Protein 6CKO (pdb70)

Radius of gyration: 31.11 Å; Cα contacts (8 Å, |Δi|>4): 116; chains: 4; bounding box: 90×61×47 Å

B-factor: mean 46.98, std 13.22, range [15.44, 98.83]

Structure (mmCIF, N/CA/C/O backbone):
data_6CKO
#
_entry.id   6CKO
#
_cell.length_a   101.701
_cell.length_b   122.558
_cell.length_c   65.404
_cell.angle_alpha   90.000
_cell.angle_beta   90.000
_cell.angle_gamma   90.000
#
_symmetry.space_group_name_H-M   'C 2 2 21'
#
loop_
_entity.id
_entity.type
_entity.pdbx_description
1 polymer 'Protein AF-10'
2 polymer 'Histone-lysine N-methyltransferase, H3 lysine-79 specific'
3 non-polymer 'ZINC ION'
4 non-polymer 'UNKNOWN ATOM OR ION'
5 water water
#
loop_
_atom_site.group_PDB
_atom_site.id
_atom_site.type_symbol
_atom_site.label_atom_id
_atom_site.label_alt_id
_atom_site.label_comp_id
_atom_site.label_asym_id
_atom_site.label_entity_id
_atom_site.label_seq_id
_atom_site.pdbx_PDB_ins_code
_atom_site.Cartn_x
_atom_site.Cartn_y
_atom_site.Cartn_z
_atom_site.occupancy
_atom_site.B_iso_or_equiv
_atom_site.auth_seq_id
_atom_site.auth_comp_id
_atom_site.auth_asym_id
_atom_site.auth_atom_id
_atom_site.pdbx_PDB_model_num
ATOM 1 C CA . ALA A 1 12 ? 37.954 35.958 39.556 1.00 79.26 730 ALA A CA 1
ATOM 2 C C . ALA A 1 12 ? 38.607 36.780 40.665 1.00 77.73 730 ALA A C 1
ATOM 3 O O . ALA A 1 12 ? 39.770 37.139 40.562 1.00 80.24 730 ALA A O 1
ATOM 4 N N . SER A 1 13 ? 37.832 37.104 41.702 1.00 74.59 731 SER A N 1
ATOM 5 C CA . SER A 1 13 ? 38.359 37.711 42.955 1.00 73.10 731 SER A CA 1
ATOM 6 C C . SER A 1 13 ? 37.674 37.030 44.140 1.00 68.02 731 SER A C 1
ATOM 7 O O . SER A 1 13 ? 36.848 36.143 43.926 1.00 66.34 731 SER A O 1
ATOM 10 N N . ILE A 1 14 ? 38.027 37.439 45.365 1.00 66.60 732 ILE A N 1
ATOM 11 C CA . ILE A 1 14 ? 37.391 36.919 46.597 1.00 65.03 732 ILE A CA 1
ATOM 12 C C . ILE A 1 14 ? 35.884 37.143 46.597 1.00 62.29 732 ILE A C 1
ATOM 13 O O . ILE A 1 14 ? 35.109 36.234 46.953 1.00 61.73 732 ILE A O 1
ATOM 15 N N . GLU A 1 15 ? 35.472 38.342 46.168 1.00 60.73 733 GLU A N 1
ATOM 16 C CA . GLU A 1 15 ? 34.069 38.771 46.246 1.00 58.29 733 GLU A CA 1
ATOM 17 C C . GLU A 1 15 ? 33.192 37.968 45.292 1.00 56.17 733 GLU A C 1
ATOM 18 O O . GLU A 1 15 ? 32.067 37.626 45.657 1.00 53.42 733 GLU A O 1
ATOM 20 N N . GLN A 1 16 ? 33.711 37.672 44.084 1.00 55.97 734 GLN A N 1
ATOM 21 C CA . GLN A 1 16 ? 32.964 36.936 43.057 1.00 54.86 734 GLN A CA 1
ATOM 22 C C . GLN A 1 16 ? 32.786 35.472 43.444 1.00 53.67 734 GLN A C 1
ATOM 23 O O . GLN A 1 16 ? 31.751 34.874 43.141 1.00 51.25 734 GLN A O 1
ATOM 25 N N . LEU A 1 17 ? 33.809 34.904 44.078 1.00 53.86 735 LEU A N 1
ATOM 26 C CA . LEU A 1 17 ? 33.767 33.505 44.524 1.00 55.19 735 LEU A CA 1
ATOM 27 C C . LEU A 1 17 ? 32.723 33.350 45.650 1.00 52.76 735 LEU A C 1
ATOM 28 O O . LEU A 1 17 ? 31.850 32.474 45.593 1.00 52.72 735 LEU A O 1
ATOM 33 N N . LEU A 1 18 ? 32.785 34.251 46.624 1.00 52.43 736 LEU A N 1
ATOM 34 C CA . LEU A 1 18 ? 31.792 34.287 47.704 1.00 51.43 736 LEU A CA 1
ATOM 35 C C . LEU A 1 18 ? 30.356 34.548 47.186 1.00 50.58 736 LEU A C 1
ATOM 36 O O . LEU A 1 18 ? 29.429 33.914 47.673 1.00 48.80 736 LEU A O 1
ATOM 41 N N . GLU A 1 19 ? 30.150 35.410 46.180 1.00 50.15 737 GLU A N 1
ATOM 42 C CA . GLU A 1 19 ? 28.801 35.508 45.586 1.00 50.92 737 GLU A CA 1
ATOM 43 C C . GLU A 1 19 ? 28.373 34.194 44.920 1.00 50.00 737 GLU A C 1
ATOM 44 O O . GLU A 1 19 ? 27.208 33.793 45.020 1.00 50.37 737 GLU A O 1
ATOM 50 N N . ARG A 1 20 ? 29.291 33.532 44.222 1.00 50.15 738 ARG A N 1
ATOM 51 C CA . ARG A 1 20 ? 28.933 32.296 43.517 1.00 50.78 738 ARG A CA 1
ATOM 52 C C . ARG A 1 20 ? 28.552 31.187 44.528 1.00 49.80 738 ARG A C 1
ATOM 53 O O . ARG A 1 20 ? 27.544 30.493 44.348 1.00 50.26 738 ARG A O 1
ATOM 55 N N . GLN A 1 21 ? 29.344 31.069 45.597 1.00 48.63 739 GLN A N 1
ATOM 56 C CA . GLN A 1 21 ? 29.080 30.123 46.701 1.00 48.88 739 GLN A CA 1
ATOM 57 C C . GLN A 1 21 ? 27.794 30.388 47.435 1.00 48.00 739 GLN A C 1
ATOM 58 O O . GLN A 1 21 ? 27.042 29.454 47.725 1.00 48.18 739 GLN A O 1
ATOM 64 N N . TRP A 1 22 ? 27.516 31.657 47.709 1.00 48.61 740 TRP A N 1
ATOM 65 C CA . TRP A 1 22 ? 26.202 32.046 48.226 1.00 48.94 740 TRP A CA 1
ATOM 66 C C . TRP A 1 22 ? 25.087 31.602 47.264 1.00 51.30 740 TRP A C 1
ATOM 67 O O . TRP A 1 22 ? 24.129 30.981 47.699 1.00 51.35 740 TRP A O 1
ATOM 78 N N . SER A 1 23 ? 25.223 31.915 45.970 1.00 53.39 741 SER A N 1
ATOM 79 C CA . SER A 1 23 ? 24.252 31.472 44.943 1.00 56.28 741 SER A CA 1
ATOM 80 C C . SER A 1 23 ? 24.039 29.935 44.932 1.00 57.99 741 SER A C 1
ATOM 81 O O . SER A 1 23 ? 22.890 29.491 44.854 1.00 59.75 741 SER A O 1
ATOM 83 N N . GLU A 1 24 ? 25.127 29.155 45.049 1.00 57.89 742 GLU A N 1
ATOM 84 C CA . GLU A 1 24 ? 25.070 27.688 45.145 1.00 58.54 742 GLU A CA 1
ATOM 85 C C . GLU A 1 24 ? 24.288 27.238 46.384 1.00 57.17 742 GLU A C 1
ATOM 86 O O . GLU A 1 24 ? 23.336 26.425 46.284 1.00 56.17 742 GLU A O 1
ATOM 92 N N . GLY A 1 25 ? 24.723 27.737 47.546 1.00 54.14 743 GLY A N 1
ATOM 93 C CA . GLY A 1 25 ? 24.171 27.319 48.817 1.00 54.42 743 GLY A CA 1
ATOM 94 C C . GLY A 1 25 ? 22.690 27.590 48.918 1.00 56.40 743 GLY A C 1
ATOM 95 O O . GLY A 1 25 ? 21.915 26.756 49.385 1.00 56.89 743 GLY A O 1
ATOM 96 N N . GLN A 1 26 ? 22.311 28.780 48.476 1.00 57.40 744 GLN A N 1
ATOM 97 C CA . GLN A 1 26 ? 20.927 29.252 48.477 1.00 60.74 744 GLN A CA 1
ATOM 98 C C . GLN A 1 26 ? 20.040 28.342 47.605 1.00 62.09 744 GLN A C 1
ATOM 99 O O . GLN A 1 26 ? 18.936 27.972 48.009 1.00 63.12 744 GLN A O 1
ATOM 105 N N . GLN A 1 27 ? 20.535 27.961 46.428 1.00 62.11 745 GLN A N 1
ATOM 106 C CA . GLN A 1 27 ? 19.813 27.024 45.549 1.00 63.79 745 GLN A CA 1
ATOM 107 C C . GLN A 1 27 ? 19.660 25.661 46.222 1.00 63.63 745 GLN A C 1
ATOM 108 O O . GLN A 1 27 ? 18.553 25.100 46.284 1.00 65.35 745 GLN A O 1
ATOM 110 N N . PHE A 1 28 ? 20.770 25.135 46.731 1.00 61.18 746 PHE A N 1
ATOM 111 C CA . PHE A 1 28 ? 20.774 23.825 47.403 1.00 61.47 746 PHE A CA 1
ATOM 112 C C . PHE A 1 28 ? 19.735 23.762 48.537 1.00 61.99 746 PHE A C 1
ATOM 113 O O . PHE A 1 28 ? 18.919 22.830 48.619 1.00 63.06 746 PHE A O 1
ATOM 121 N N . LEU A 1 29 ? 19.761 24.772 49.406 1.00 60.18 747 LEU A N 1
ATOM 122 C CA . LEU A 1 29 ? 18.829 24.820 50.530 1.00 61.31 747 LEU A CA 1
ATOM 123 C C . LEU A 1 29 ? 17.356 24.936 50.083 1.00 63.22 747 LEU A C 1
ATOM 124 O O . LEU A 1 29 ? 16.470 24.337 50.717 1.00 65.59 747 LEU A O 1
ATOM 129 N N . LEU A 1 30 ? 17.104 25.656 48.988 1.00 62.93 748 LEU A N 1
ATOM 130 C CA . LEU A 1 30 ? 15.746 25.757 48.406 1.00 66.27 748 LEU A CA 1
ATOM 131 C C . LEU A 1 30 ? 15.234 24.364 47.908 1.00 68.78 748 LEU A C 1
ATOM 132 O O . LEU A 1 30 ? 14.116 23.956 48.252 1.00 72.35 748 LEU A O 1
ATOM 135 N N . GLU A 1 31 ? 16.067 23.632 47.162 1.00 67.82 749 GLU A N 1
ATOM 136 C CA . GLU A 1 31 ? 15.823 22.226 46.810 1.00 70.90 749 GLU A CA 1
ATOM 137 C C . GLU A 1 31 ? 15.586 21.326 48.028 1.00 73.32 749 GLU A C 1
ATOM 138 O O . GLU A 1 31 ? 14.803 20.366 47.953 1.00 75.68 749 GLU A O 1
ATOM 140 N N . GLN A 1 32 ? 16.280 21.625 49.129 1.00 72.24 750 GLN A N 1
ATOM 141 C CA . GLN A 1 32 ? 16.128 20.895 50.397 1.00 74.92 750 GLN A CA 1
ATOM 142 C C . GLN A 1 32 ? 14.847 21.164 51.203 1.00 78.05 750 GLN A C 1
ATOM 143 O O . GLN A 1 32 ? 14.571 20.444 52.168 1.00 80.36 750 GLN A O 1
ATOM 149 N N . GLY A 1 33 ? 14.096 22.203 50.846 1.00 74.89 751 GLY A N 1
ATOM 150 C CA . GLY A 1 33 ? 12.874 22.582 51.569 1.00 74.08 751 GLY A CA 1
ATOM 151 C C . GLY A 1 33 ? 13.100 23.419 52.821 1.00 72.48 751 GLY A C 1
ATOM 152 O O . GLY A 1 33 ? 12.208 23.566 53.653 1.00 74.92 751 GLY A O 1
ATOM 153 N N . THR A 1 34 ? 14.285 23.988 52.946 1.00 71.64 752 THR A N 1
ATOM 154 C CA . THR A 1 34 ? 14.688 24.746 54.127 1.00 69.69 752 THR A CA 1
ATOM 155 C C . THR A 1 34 ? 13.631 25.799 54.514 1.00 68.00 752 THR A C 1
ATOM 156 O O . THR A 1 3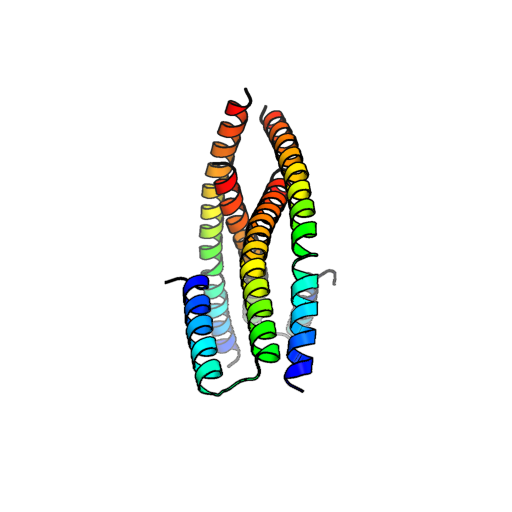4 ? 13.135 26.511 53.638 1.00 66.46 752 THR A O 1
ATOM 160 N N . PRO A 1 35 ? 13.263 25.881 55.818 1.00 68.95 753 PRO A N 1
ATOM 161 C CA . PRO A 1 35 ? 12.260 26.875 56.225 1.00 68.11 753 PRO A CA 1
ATOM 162 C C . PRO A 1 35 ? 12.673 28.303 55.875 1.00 66.30 753 PRO A C 1
ATOM 163 O O . PRO A 1 35 ? 13.865 28.643 55.977 1.00 66.17 753 PRO A O 1
ATOM 167 N N . SER A 1 36 ? 11.712 29.122 55.456 1.00 65.31 754 SER A N 1
ATOM 168 C CA . SER A 1 36 ? 12.025 30.428 54.878 1.00 66.36 754 SER A CA 1
ATOM 169 C C . SER A 1 36 ? 12.594 31.445 55.879 1.00 65.93 754 SER A C 1
ATOM 170 O O . SER A 1 36 ? 13.299 32.362 55.479 1.00 63.98 754 SER A O 1
ATOM 173 N N . ASP A 1 37 ? 12.286 31.282 57.160 1.00 67.48 755 ASP A N 1
ATOM 174 C CA . ASP A 1 37 ? 12.853 32.134 58.194 1.00 67.63 755 ASP A CA 1
ATOM 175 C C . ASP A 1 37 ? 14.381 31.932 58.295 1.00 66.12 755 ASP A C 1
ATOM 176 O O . ASP A 1 37 ? 15.116 32.904 58.462 1.00 63.18 755 ASP A O 1
ATOM 179 N N . ILE A 1 38 ? 14.838 30.676 58.190 1.00 65.73 756 ILE A N 1
ATOM 180 C CA . ILE A 1 38 ? 16.271 30.365 58.166 1.00 63.26 756 ILE A CA 1
ATOM 181 C C . ILE A 1 38 ? 16.908 30.963 56.893 1.00 59.40 756 ILE A C 1
ATOM 182 O O . ILE A 1 38 ? 17.919 31.637 56.989 1.00 55.40 756 ILE A O 1
ATOM 186 N N . LEU A 1 39 ? 16.294 30.731 55.730 1.00 57.46 757 LEU A N 1
ATOM 187 C CA . LEU A 1 39 ? 16.758 31.312 54.470 1.00 55.88 757 LEU A CA 1
ATOM 188 C C . LEU A 1 39 ? 16.773 32.853 54.481 1.00 52.55 757 LEU A C 1
ATOM 189 O O . LEU A 1 39 ? 17.714 33.450 53.972 1.00 49.46 757 LEU A O 1
ATOM 192 N N . GLY A 1 40 ? 15.763 33.483 55.081 1.00 52.17 758 GLY A N 1
ATOM 193 C CA . GLY A 1 40 ? 15.721 34.950 55.198 1.00 50.54 758 GLY A CA 1
ATOM 194 C C . GLY A 1 40 ? 16.858 35.456 56.090 1.00 50.02 758 GLY A C 1
ATOM 195 O O . GLY A 1 40 ? 17.507 36.452 55.799 1.00 46.94 758 GLY A O 1
ATOM 196 N N . MET A 1 41 ? 17.125 34.726 57.159 1.00 51.58 759 MET A N 1
ATOM 197 C CA . MET A 1 41 ? 18.266 35.025 58.008 1.00 51.86 759 MET A CA 1
ATOM 198 C C . MET A 1 41 ? 19.605 34.881 57.268 1.00 48.27 759 MET A C 1
ATOM 199 O O . MET A 1 41 ? 20.521 35.698 57.466 1.00 44.60 759 MET A O 1
ATOM 204 N N . LEU A 1 42 ? 19.745 33.813 56.478 1.00 47.10 760 LEU A N 1
ATOM 205 C CA . LEU A 1 42 ? 20.989 33.615 55.712 1.00 45.99 760 LEU A CA 1
ATOM 206 C C . LEU A 1 42 ? 21.161 34.748 54.703 1.00 43.63 760 LEU A C 1
ATOM 207 O O . LEU A 1 42 ? 22.260 35.288 54.546 1.00 42.21 760 LEU A O 1
ATOM 212 N N . LYS A 1 43 ? 20.062 35.159 54.070 1.00 43.80 761 LYS A N 1
ATOM 213 C CA . LYS A 1 43 ? 20.105 36.272 53.142 1.00 43.51 761 LYS A CA 1
ATOM 214 C C . LYS A 1 43 ? 20.569 37.565 53.859 1.00 41.48 761 LYS A C 1
ATOM 215 O O . LYS A 1 43 ? 21.339 38.337 53.292 1.00 38.41 761 LYS A O 1
ATOM 219 N N . SER A 1 44 ? 20.094 37.787 55.085 1.00 41.17 762 SER A N 1
ATOM 220 C CA . SER A 1 44 ? 20.471 38.966 55.866 1.00 41.85 762 SER A CA 1
ATOM 221 C C . SER A 1 44 ? 21.974 38.931 56.224 1.00 40.24 762 SER A C 1
ATOM 222 O O . SER A 1 44 ? 22.683 39.932 56.149 1.00 39.04 762 SER A O 1
ATOM 224 N N . LEU A 1 45 ? 22.439 37.758 56.619 1.00 41.27 763 LEU A N 1
ATOM 225 C CA . LEU A 1 45 ? 23.842 37.541 56.898 1.00 41.24 763 LEU A CA 1
ATOM 226 C C . LEU A 1 45 ? 24.768 37.773 55.678 1.00 39.23 763 LEU A C 1
ATOM 227 O O . LEU A 1 45 ? 25.877 38.361 55.812 1.00 35.65 763 LEU A O 1
ATOM 232 N N . HIS A 1 46 ? 24.358 37.238 54.517 1.00 37.50 764 HIS A N 1
ATOM 233 C CA . HIS A 1 46 ? 25.073 37.461 53.270 1.00 36.86 764 HIS A CA 1
ATOM 234 C C . HIS A 1 46 ? 25.235 38.953 53.018 1.00 35.70 764 HIS A C 1
ATOM 235 O O . HIS A 1 46 ? 26.335 39.391 52.711 1.00 35.42 764 HIS A O 1
ATOM 242 N N . GLN A 1 47 ? 24.164 39.731 53.165 1.00 35.68 765 GLN A N 1
ATOM 243 C CA . GLN A 1 47 ? 24.216 41.191 52.931 1.00 35.59 765 GLN A CA 1
ATOM 244 C C . GLN A 1 47 ? 25.222 41.852 53.922 1.00 34.39 765 GLN A C 1
ATOM 245 O O . GLN A 1 47 ? 26.098 42.639 53.522 1.00 33.14 765 GLN A O 1
ATOM 251 N N . LEU A 1 48 ? 25.114 41.477 55.183 1.00 33.26 766 LEU A N 1
ATOM 252 C CA . LEU A 1 48 ? 26.029 41.939 56.201 1.00 33.95 766 LEU A CA 1
ATOM 253 C C . LEU A 1 48 ? 27.483 41.639 55.870 1.00 33.45 766 LEU A C 1
ATOM 254 O O . LEU A 1 48 ? 28.321 42.512 56.065 1.00 33.80 766 LEU A O 1
ATOM 259 N N . GLN A 1 49 ? 27.768 40.439 55.356 1.00 34.20 767 GLN A N 1
ATOM 260 C CA . GLN A 1 49 ? 29.119 40.032 55.021 1.00 35.14 767 GLN A CA 1
ATOM 261 C C . GLN A 1 49 ? 29.638 40.834 53.792 1.00 34.59 767 GLN A C 1
ATOM 262 O O . GLN A 1 49 ? 30.776 41.266 53.800 1.00 33.15 767 GLN A O 1
ATOM 268 N N . VAL A 1 50 ? 28.790 41.077 52.796 1.00 33.06 768 VAL A N 1
ATOM 269 C CA . VAL A 1 50 ? 29.196 41.875 51.639 1.00 33.76 768 VAL A CA 1
ATOM 270 C C . VAL A 1 50 ? 29.487 43.326 52.069 1.00 32.94 768 VAL A C 1
ATOM 271 O O . VAL A 1 50 ? 30.508 43.930 51.682 1.00 31.01 768 VAL A O 1
ATOM 275 N N . GLU A 1 51 ? 28.609 43.866 52.903 1.00 32.64 769 GLU A N 1
ATOM 276 C CA . GLU A 1 51 ? 28.787 45.196 53.451 1.00 32.66 769 GLU A CA 1
ATOM 277 C C . GLU A 1 51 ? 30.078 45.264 54.244 1.00 31.75 769 GLU A C 1
ATOM 278 O O . GLU A 1 51 ? 30.862 46.238 54.106 1.00 31.01 769 GLU A O 1
ATOM 284 N N . ASN A 1 52 ? 30.296 44.237 55.082 1.00 31.18 770 ASN A N 1
ATOM 285 C CA . ASN A 1 52 ? 31.523 44.148 55.856 1.00 31.48 770 ASN A CA 1
ATOM 286 C C . ASN A 1 52 ? 32.775 44.176 54.983 1.00 31.57 770 ASN A C 1
ATOM 287 O O . ASN A 1 52 ? 33.769 44.821 55.336 1.00 30.31 770 ASN A O 1
ATOM 292 N N . ARG A 1 53 ? 32.765 43.444 53.893 1.00 31.66 771 ARG A N 1
ATOM 293 C CA . ARG A 1 53 ? 33.953 43.458 53.037 1.00 34.94 771 ARG A CA 1
ATOM 294 C C . ARG A 1 53 ? 34.301 44.841 52.530 1.00 33.02 771 ARG A C 1
ATOM 295 O O . ARG A 1 53 ? 35.465 45.165 52.475 1.00 32.83 771 ARG A O 1
ATOM 303 N N . ARG A 1 54 ? 33.306 45.619 52.108 1.00 32.39 772 ARG A N 1
ATOM 304 C CA . ARG A 1 54 ? 33.572 46.960 51.644 1.00 33.66 772 ARG A CA 1
ATOM 305 C C . ARG A 1 54 ? 34.181 47.806 52.815 1.00 32.04 772 ARG A C 1
ATOM 306 O O . ARG A 1 54 ? 35.120 48.558 52.597 1.00 30.38 772 ARG A O 1
ATOM 314 N N . LEU A 1 55 ? 33.640 47.669 54.009 1.00 30.49 773 LEU A N 1
ATOM 315 C CA . LEU A 1 55 ? 34.093 48.459 55.126 1.00 31.15 773 LEU A CA 1
ATOM 316 C C . LEU A 1 55 ? 35.500 48.013 55.537 1.00 30.39 773 LEU A C 1
ATOM 317 O O . LEU A 1 55 ? 36.346 48.844 55.839 1.00 31.22 773 LEU A O 1
ATOM 322 N N . GLU A 1 56 ? 35.763 46.713 55.484 1.00 31.08 774 GLU A N 1
ATOM 323 C CA . GLU A 1 56 ? 37.086 46.149 55.857 1.00 31.04 774 GLU A CA 1
ATOM 324 C C . GLU A 1 56 ? 38.173 46.652 54.912 1.00 31.33 774 GLU A C 1
ATOM 325 O O . GLU A 1 56 ? 39.287 46.995 55.348 1.00 29.0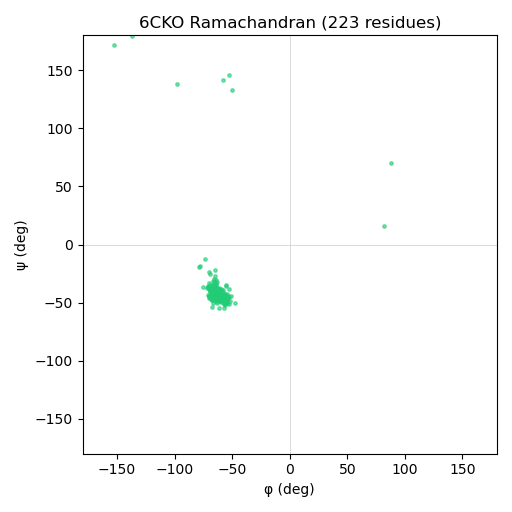1 774 GLU A O 1
ATOM 331 N N . GLU A 1 57 ? 37.838 46.711 53.632 1.00 32.28 775 GLU A N 1
ATOM 332 C CA . GLU A 1 57 ? 38.795 47.240 52.659 1.00 34.47 775 GLU A CA 1
ATOM 333 C C . GLU A 1 57 ? 39.082 48.744 52.885 1.00 31.77 775 GLU A C 1
ATOM 334 O O . GLU A 1 57 ? 40.225 49.145 52.748 1.00 30.84 775 GLU A O 1
ATOM 340 N N . GLN A 1 58 ? 38.064 49.560 53.205 1.00 32.10 776 GLN A N 1
ATOM 341 C CA . GLN A 1 58 ? 38.276 50.980 53.522 1.00 34.07 776 GLN A CA 1
ATOM 342 C C . GLN A 1 58 ? 39.256 51.090 54.677 1.00 32.08 776 GLN A C 1
ATOM 343 O O . GLN A 1 58 ? 40.169 51.911 54.667 1.00 31.87 776 GLN A O 1
ATOM 349 N N . ILE A 1 59 ? 38.968 50.332 55.720 1.00 30.77 777 ILE A N 1
ATOM 350 C CA . ILE A 1 59 ? 39.758 50.335 56.923 1.00 31.15 777 ILE A CA 1
ATOM 351 C C . ILE A 1 59 ? 41.188 49.883 56.672 1.00 30.71 777 ILE A C 1
ATOM 352 O O . ILE A 1 59 ? 42.129 50.509 57.224 1.00 30.65 777 ILE A O 1
ATOM 357 N N . LYS A 1 60 ? 41.356 48.805 55.909 1.00 28.93 778 LYS A N 1
ATOM 358 C CA . LYS A 1 60 ? 42.667 48.302 55.554 1.00 30.00 778 LYS A CA 1
ATOM 359 C C . LYS A 1 60 ? 43.528 49.380 54.813 1.00 30.11 778 LYS A C 1
ATOM 360 O O . LYS A 1 60 ? 44.676 49.627 55.189 1.00 29.90 778 LYS A O 1
ATOM 365 N N . ASN A 1 61 ? 42.943 50.047 53.825 1.00 29.08 779 ASN A N 1
ATOM 366 C CA . ASN A 1 61 ? 43.644 51.044 53.053 1.00 29.90 779 ASN A CA 1
ATOM 367 C C . ASN A 1 61 ? 44.036 52.276 53.894 1.00 29.00 779 ASN A C 1
ATOM 368 O O . ASN A 1 61 ? 45.150 52.779 53.759 1.00 28.59 779 ASN A O 1
ATOM 373 N N . LEU A 1 62 ? 43.115 52.743 54.745 1.00 28.45 780 LEU A N 1
ATOM 374 C CA . LEU A 1 62 ? 43.353 53.890 55.607 1.00 27.78 780 LEU A CA 1
ATOM 375 C C . LEU A 1 62 ? 44.384 53.539 56.656 1.00 29.03 780 LEU A C 1
ATOM 376 O O . LEU A 1 62 ? 45.272 54.342 56.945 1.00 31.74 780 LEU A O 1
ATOM 381 N N . THR A 1 63 ? 44.264 52.359 57.236 1.00 28.61 781 THR A N 1
ATOM 382 C CA . THR A 1 63 ? 45.239 51.870 58.219 1.00 30.39 781 THR A CA 1
ATOM 383 C C . THR A 1 63 ? 46.633 51.840 57.656 1.00 30.83 781 THR A C 1
ATOM 384 O O . THR A 1 63 ? 47.552 52.374 58.314 1.00 30.89 781 THR A O 1
ATOM 388 N N . ALA A 1 64 ? 46.787 51.274 56.459 1.00 30.52 782 ALA A N 1
ATOM 389 C CA . ALA A 1 64 ? 48.083 51.199 55.804 1.00 31.33 782 ALA A CA 1
ATOM 390 C C . ALA A 1 64 ? 48.656 52.592 55.531 1.00 31.18 782 ALA A C 1
ATOM 391 O O . ALA A 1 64 ? 49.830 52.799 55.720 1.00 32.48 782 ALA A O 1
ATOM 393 N N . LYS A 1 65 ? 47.829 53.558 55.132 1.00 29.83 783 LYS A N 1
ATOM 394 C CA . LYS A 1 65 ? 48.333 54.892 54.856 1.00 29.44 783 LYS A CA 1
ATOM 395 C C . LYS A 1 65 ? 48.739 55.605 56.155 1.00 27.96 783 LYS A C 1
ATOM 396 O O . LYS A 1 65 ? 49.729 56.339 56.152 1.00 27.65 783 LYS A O 1
ATOM 402 N N . LYS A 1 66 ? 47.918 55.489 57.187 1.00 27.49 784 LYS A N 1
ATOM 403 C CA . LYS A 1 66 ? 48.213 56.001 58.522 1.00 29.86 784 LYS A CA 1
ATOM 404 C C . LYS A 1 66 ? 49.566 55.514 59.021 1.00 31.52 784 LYS A C 1
ATOM 405 O O . LYS A 1 66 ? 50.383 56.315 59.449 1.00 31.28 784 LYS A O 1
ATOM 411 N N . GLU A 1 67 ? 49.839 54.205 58.910 1.00 32.23 785 GLU A N 1
ATOM 412 C CA . GLU A 1 67 ? 51.110 53.654 59.383 1.00 34.24 785 GLU A CA 1
ATOM 413 C C . GLU A 1 67 ? 52.302 54.184 58.552 1.00 35.04 785 GLU A C 1
ATOM 414 O O . GLU A 1 67 ? 53.361 54.513 59.118 1.00 32.00 785 GLU A O 1
ATOM 420 N N . ARG A 1 68 ? 52.111 54.335 57.234 1.00 34.26 786 ARG A N 1
ATOM 421 C CA . ARG A 1 68 ? 53.166 54.910 56.379 1.00 34.04 786 ARG A CA 1
ATOM 422 C C . ARG A 1 68 ? 53.440 56.367 56.756 1.00 31.38 786 ARG A C 1
ATOM 423 O O . ARG A 1 68 ? 54.578 56.769 56.806 1.00 30.97 786 ARG A O 1
ATOM 431 N N . LEU A 1 69 ? 52.388 57.146 57.032 1.00 30.19 787 LEU A N 1
ATOM 432 C CA . LEU A 1 69 ? 52.561 58.511 57.452 1.00 30.02 787 LEU A CA 1
ATOM 433 C C . LEU A 1 69 ? 53.235 58.636 58.808 1.00 29.87 787 LEU A C 1
ATOM 434 O O . LEU A 1 69 ? 54.057 59.546 58.980 1.00 28.51 787 LEU A O 1
ATOM 439 N N . GLN A 1 70 ? 52.896 57.752 59.751 1.00 28.98 788 GLN A N 1
ATOM 440 C CA . GLN A 1 70 ? 53.558 57.766 61.069 1.00 30.51 788 GLN A CA 1
ATOM 441 C C . GLN A 1 70 ? 55.029 57.517 60.907 1.00 30.38 788 GLN A C 1
ATOM 442 O O . GLN A 1 70 ? 55.848 58.205 61.548 1.00 30.06 788 GLN A O 1
ATOM 448 N N . LEU A 1 71 ? 55.378 56.545 60.055 1.00 30.06 789 LEU A N 1
ATOM 449 C CA . LEU A 1 71 ? 56.779 56.258 59.748 1.00 32.14 789 LEU A CA 1
ATOM 450 C C . LEU A 1 71 ? 57.508 57.434 59.109 1.00 31.84 789 LEU A C 1
ATOM 451 O O . LEU A 1 71 ? 58.622 57.828 59.551 1.00 32.17 789 LEU A O 1
ATOM 453 N N . LEU A 1 72 ? 56.870 58.024 58.093 1.00 30.85 790 LEU A N 1
ATOM 454 C CA . LEU A 1 72 ? 57.441 59.141 57.442 1.00 30.03 790 LEU A CA 1
ATOM 455 C C . LEU A 1 72 ? 57.723 60.266 58.479 1.00 29.88 790 LEU A C 1
ATOM 456 O O . LEU A 1 72 ? 58.798 60.853 58.457 1.00 29.04 790 LEU A O 1
ATOM 461 N N . ASN A 1 73 ? 56.749 60.570 59.354 1.00 30.40 791 ASN A N 1
ATOM 462 C CA . ASN A 1 73 ? 56.853 61.715 60.253 1.00 30.56 791 ASN A CA 1
ATOM 463 C C . ASN A 1 73 ? 57.922 61.467 61.332 1.00 32.03 791 ASN A C 1
ATOM 464 O O . ASN A 1 73 ? 58.644 62.380 61.713 1.00 32.68 791 ASN A O 1
ATOM 469 N N . ALA A 1 74 ? 58.071 60.219 61.742 1.00 33.39 792 ALA A N 1
ATOM 470 C CA . ALA A 1 74 ? 59.180 59.801 62.622 1.00 37.12 792 ALA A CA 1
ATOM 471 C C . ALA A 1 74 ? 60.542 60.019 61.923 1.00 37.91 792 ALA A C 1
ATOM 472 O O . ALA A 1 74 ? 61.486 60.465 62.542 1.00 39.32 792 ALA A O 1
ATOM 474 N N . GLN A 1 75 ? 60.630 59.760 60.630 1.00 37.29 793 GLN A N 1
ATOM 475 C CA . GLN A 1 75 ? 61.883 60.052 59.894 1.00 38.52 793 GLN A CA 1
ATOM 476 C C . GLN A 1 75 ? 62.139 61.510 59.706 1.00 37.21 793 GLN A C 1
ATOM 477 O O . GLN A 1 75 ? 63.274 61.919 59.721 1.00 39.63 793 GLN A O 1
ATOM 483 N N . LEU A 1 76 ? 61.103 62.312 59.489 1.00 36.59 794 LEU A N 1
ATOM 484 C CA . LEU A 1 76 ? 61.297 63.720 59.269 1.00 37.70 794 LEU A CA 1
ATOM 485 C C . LEU A 1 76 ? 61.540 64.499 60.575 1.00 41.66 794 LEU A C 1
ATOM 486 O O . LEU A 1 76 ? 62.066 65.601 60.517 1.00 41.29 794 LEU A O 1
ATOM 491 N N . SER A 1 77 ? 61.169 63.945 61.723 1.00 44.48 795 SER A N 1
ATOM 492 C CA . SER A 1 77 ? 61.323 64.659 63.018 1.00 50.34 795 SER A CA 1
ATOM 493 C C . SER A 1 77 ? 62.590 64.182 63.746 1.00 57.10 795 SER A C 1
ATOM 494 O O . SER A 1 77 ? 63.559 63.777 63.075 1.00 60.84 795 SER A O 1
ATOM 498 C CA . ALA B 1 11 ? 77.484 43.846 84.065 1.00 65.45 729 ALA B CA 1
ATOM 499 C C . ALA B 1 11 ? 76.344 44.739 83.554 1.00 60.81 729 ALA B C 1
ATOM 500 O O . ALA B 1 11 ? 75.158 44.452 83.794 1.00 64.67 729 ALA B O 1
ATOM 501 N N . ALA B 1 12 ? 76.712 45.814 82.854 1.00 98.83 730 ALA B N 1
ATOM 502 C CA . ALA B 1 12 ? 75.738 46.668 82.160 1.00 93.63 730 ALA B CA 1
ATOM 503 C C . ALA B 1 12 ? 75.006 45.911 81.037 1.00 86.91 730 ALA B C 1
ATOM 504 O O . ALA B 1 12 ? 73.819 46.143 80.792 1.00 88.16 730 ALA B O 1
ATOM 506 N N . SER B 1 13 ? 75.714 44.993 80.384 1.00 78.35 731 SER B N 1
ATOM 507 C CA . SER B 1 13 ? 75.251 44.364 79.152 1.00 73.62 731 SER B CA 1
ATOM 508 C C . SER B 1 13 ? 75.858 42.969 78.985 1.00 69.03 731 SER B C 1
ATOM 509 O O . SER B 1 13 ? 76.769 42.591 79.725 1.00 66.44 731 SER B O 1
ATOM 512 N N . ILE B 1 14 ? 75.372 42.232 77.986 1.00 66.52 732 ILE B N 1
ATOM 513 C CA . ILE B 1 14 ? 75.951 40.937 77.643 1.00 64.50 732 ILE B CA 1
ATOM 514 C C . ILE B 1 14 ? 77.410 41.123 77.263 1.00 62.90 732 ILE B C 1
ATOM 515 O O . ILE B 1 14 ? 78.245 40.348 77.693 1.00 60.36 732 ILE B O 1
ATOM 519 N N . GLU B 1 15 ? 77.716 42.154 76.473 1.00 63.77 733 GLU B N 1
ATOM 520 C CA . GLU B 1 15 ? 79.108 42.425 76.076 1.00 64.53 733 GLU B CA 1
ATOM 521 C C . GLU B 1 15 ? 80.042 42.551 77.307 1.00 62.15 733 GLU B C 1
ATOM 522 O O . GLU B 1 15 ? 81.116 41.959 77.323 1.00 60.27 733 GLU B O 1
ATOM 528 N N . GLN B 1 16 ? 79.612 43.291 78.328 1.00 61.07 734 GLN B N 1
ATOM 529 C CA . GLN B 1 16 ? 80.419 43.501 79.516 1.00 60.66 734 GLN B CA 1
ATOM 530 C C . GLN B 1 16 ? 80.547 42.194 80.308 1.00 59.19 734 GLN B C 1
ATOM 531 O O . GLN B 1 16 ? 81.627 41.878 80.787 1.00 58.70 734 GLN B O 1
ATOM 534 N N . LEU B 1 17 ? 79.460 41.431 80.414 1.00 58.30 735 LEU B N 1
ATOM 535 C CA . LEU B 1 17 ? 79.509 40.116 81.048 1.00 58.24 735 LEU B CA 1
ATOM 536 C C . LEU B 1 17 ? 80.485 39.147 80.362 1.00 56.95 735 LEU B C 1
ATOM 537 O O . LEU B 1 17 ? 81.246 38.451 81.034 1.00 56.36 735 LEU B O 1
ATOM 542 N N . LEU B 1 18 ? 80.442 39.096 79.037 1.00 56.02 736 LEU B N 1
ATOM 543 C CA . LEU B 1 18 ? 81.332 38.222 78.261 1.00 55.92 736 LEU B CA 1
ATOM 544 C C . LEU B 1 18 ? 82.783 38.641 78.422 1.00 56.08 736 LEU B C 1
ATOM 545 O O . LEU B 1 18 ? 83.678 37.799 78.518 1.00 54.87 736 LEU B O 1
ATOM 550 N N . GLU B 1 19 ? 83.001 39.949 78.427 1.00 57.31 737 GLU B N 1
ATOM 551 C CA . GLU B 1 19 ? 84.322 40.496 78.638 1.00 59.19 737 GLU B CA 1
ATOM 552 C C . GLU B 1 19 ? 84.864 40.148 80.043 1.00 58.86 737 GLU B C 1
ATOM 553 O O . GLU B 1 19 ? 86.027 39.786 80.174 1.00 58.69 737 GLU B O 1
ATOM 559 N N . ARG B 1 20 ? 84.009 40.226 81.057 1.00 59.26 738 ARG B N 1
ATOM 560 C CA . ARG B 1 20 ? 84.366 39.800 82.412 1.00 61.39 738 ARG B CA 1
ATOM 561 C C . ARG B 1 20 ? 84.658 38.297 82.490 1.00 60.31 738 ARG B C 1
ATOM 562 O O . ARG B 1 20 ? 85.659 37.879 83.077 1.00 60.61 738 ARG B O 1
ATOM 570 N N . GLN B 1 21 ? 83.763 37.490 81.916 1.00 58.77 739 GLN B N 1
ATOM 571 C CA . GLN B 1 21 ? 83.919 36.046 81.907 1.00 57.90 739 GLN B CA 1
ATOM 572 C C . GLN B 1 21 ? 85.181 35.559 81.187 1.00 56.93 739 GLN B C 1
ATOM 573 O O . GLN B 1 21 ? 85.839 34.621 81.650 1.00 56.82 739 GLN B O 1
ATOM 579 N N . TRP B 1 22 ? 85.502 36.203 80.075 1.00 55.79 740 TRP B N 1
ATOM 580 C CA . TRP B 1 22 ? 86.780 36.019 79.403 1.00 56.27 740 TRP B CA 1
ATOM 581 C C . TRP B 1 22 ? 88.004 36.357 80.300 1.00 57.98 740 TRP B C 1
ATOM 582 O O . TRP B 1 22 ? 88.978 35.595 80.304 1.00 58.75 740 TRP B O 1
ATOM 593 N N . SER B 1 23 ? 87.960 37.480 81.019 1.00 59.18 741 SER B N 1
ATOM 594 C CA . SER B 1 23 ? 89.056 37.860 81.924 1.00 61.83 741 SER B CA 1
ATOM 595 C C . SER B 1 23 ? 89.326 36.791 82.967 1.00 62.68 741 SER B C 1
ATOM 596 O O . SER B 1 23 ? 90.468 36.392 83.162 1.00 64.35 741 SER B O 1
ATOM 599 N N . GLU B 1 24 ? 88.257 36.365 83.638 1.00 63.14 742 GLU B N 1
ATOM 600 C CA . GLU B 1 24 ? 88.279 35.246 84.594 1.00 64.21 742 GLU B CA 1
ATOM 601 C C . GLU B 1 24 ? 88.932 33.992 84.016 1.00 62.98 742 GLU B C 1
ATOM 602 O O . GLU B 1 24 ? 89.714 33.330 84.677 1.00 64.42 742 GLU B O 1
ATOM 608 N N . GLY B 1 25 ? 88.578 33.663 82.780 1.00 60.62 743 GLY B N 1
ATOM 609 C CA . GLY B 1 25 ? 89.098 32.488 82.101 1.00 59.64 743 GLY B CA 1
ATOM 610 C C . GLY B 1 25 ? 90.565 32.613 81.748 1.00 59.37 743 GLY B C 1
ATOM 611 O O . GLY B 1 25 ? 91.331 31.674 81.944 1.00 59.95 743 GLY B O 1
ATOM 612 N N . GLN B 1 26 ? 90.948 33.755 81.194 1.00 58.60 744 GLN B N 1
ATOM 613 C CA . GLN B 1 26 ? 92.356 34.056 80.956 1.00 59.88 744 GLN B CA 1
ATOM 614 C C . GLN B 1 26 ? 93.127 34.014 82.282 1.00 60.79 744 GLN B C 1
ATOM 615 O O . GLN B 1 26 ? 94.173 33.406 82.338 1.00 62.21 744 GLN B O 1
ATOM 618 N N . GLN B 1 27 ? 92.592 34.607 83.344 1.00 61.12 745 GLN B N 1
ATOM 619 C CA . GLN B 1 27 ? 93.276 34.593 84.647 1.00 63.88 745 GLN B CA 1
ATOM 620 C C . GLN B 1 27 ? 93.458 33.142 85.161 1.00 65.20 745 GLN B C 1
ATOM 621 O O . GLN B 1 27 ? 94.508 32.806 85.713 1.00 67.11 745 GLN B O 1
ATOM 624 N N . PHE B 1 28 ? 92.461 32.284 84.924 1.00 63.92 746 PHE B N 1
ATOM 625 C CA . PHE B 1 28 ? 92.529 30.883 85.287 1.00 65.03 746 PHE B CA 1
ATOM 626 C C . PHE B 1 28 ? 93.577 30.104 84.497 1.00 64.59 746 PHE B C 1
ATOM 627 O O . PHE B 1 28 ? 94.377 29.360 85.077 1.00 66.79 746 PHE B O 1
ATOM 635 N N . LEU B 1 29 ? 93.554 30.234 83.183 1.00 61.97 747 LEU B N 1
ATOM 636 C CA . LEU B 1 29 ? 94.493 29.489 82.324 1.00 62.13 747 LEU B CA 1
ATOM 637 C C . LEU B 1 29 ? 95.968 29.879 82.592 1.00 63.13 747 LEU B C 1
ATOM 638 O O . LEU B 1 29 ? 96.855 29.021 82.643 1.00 63.87 747 LEU B O 1
ATOM 643 N N . LEU B 1 30 ? 96.187 31.178 82.756 1.00 62.30 748 LEU B N 1
ATOM 644 C CA . LEU B 1 30 ? 97.495 31.708 83.091 1.00 64.45 748 LEU B CA 1
ATOM 645 C C . LEU B 1 30 ? 97.986 31.077 84.407 1.00 66.83 748 LEU B C 1
ATOM 646 O O . LEU B 1 30 ? 99.054 30.496 84.434 1.00 68.52 748 LEU B O 1
ATOM 651 N N . GLU B 1 31 ? 97.137 31.068 85.432 1.00 67.95 749 GLU B N 1
ATOM 652 C CA . GLU B 1 31 ? 97.428 30.440 86.737 1.00 71.28 749 GLU B CA 1
ATOM 653 C C . GLU B 1 31 ? 97.621 28.924 86.791 1.00 72.65 749 GLU B C 1
ATOM 654 O O . GLU B 1 31 ? 98.366 28.428 87.630 1.00 74.87 749 GLU B O 1
ATOM 660 N N . GLN B 1 32 ? 96.912 28.188 85.948 1.00 70.86 750 GLN B N 1
ATOM 661 C CA . GLN B 1 32 ? 97.162 26.768 85.790 1.00 73.04 750 GLN B CA 1
ATOM 662 C C . GLN B 1 32 ? 98.403 26.559 84.916 1.00 73.27 750 GLN B C 1
ATOM 663 O O . GLN B 1 32 ? 98.968 25.475 84.909 1.00 75.33 750 GLN B O 1
ATOM 666 N N . GLY B 1 33 ? 98.807 27.583 84.166 1.00 57.35 751 GLY B N 1
ATOM 667 C CA . GLY B 1 33 ? 100.016 27.535 83.344 1.00 57.70 751 GLY B CA 1
ATOM 668 C C . GLY B 1 33 ? 99.861 26.993 81.927 1.00 57.45 751 GLY B C 1
ATOM 669 O O . GLY B 1 33 ? 100.382 25.931 81.610 1.00 59.55 751 GLY B O 1
ATOM 670 N N . THR B 1 34 ? 99.201 27.752 81.061 1.00 57.32 752 THR B N 1
ATOM 671 C CA . THR B 1 34 ? 98.973 27.373 79.670 1.00 56.98 752 THR B CA 1
ATOM 672 C C . THR B 1 34 ? 100.013 28.051 78.758 1.00 55.98 752 THR B C 1
ATOM 673 O O . THR B 1 34 ? 100.262 29.230 78.911 1.00 56.05 752 THR B O 1
ATOM 677 N N . PRO B 1 35 ? 100.572 27.338 77.763 1.00 55.86 753 PRO B N 1
ATOM 678 C CA . PRO B 1 35 ? 101.566 27.979 76.877 1.00 57.50 753 PRO B CA 1
ATOM 679 C C . PRO B 1 35 ? 101.166 29.298 76.200 1.00 58.77 753 PRO B C 1
ATOM 680 O O . PRO B 1 35 ? 100.004 29.469 75.771 1.00 58.07 753 PRO B O 1
ATOM 684 N N . SER B 1 36 ? 102.150 30.179 76.017 1.00 61.63 754 SER B N 1
ATOM 685 C CA . SER B 1 36 ? 101.936 31.510 75.436 1.00 63.38 754 SER B CA 1
ATOM 686 C C . SER B 1 36 ? 101.197 31.470 74.093 1.00 64.46 754 SER B C 1
ATOM 687 O O . SER B 1 36 ? 100.362 32.343 73.806 1.00 63.41 754 SER B O 1
ATOM 689 N N . ASP B 1 37 ? 101.512 30.464 73.280 1.00 66.30 755 ASP B N 1
ATOM 690 C CA . ASP B 1 37 ? 100.925 30.344 71.947 1.00 68.59 755 ASP B CA 1
ATOM 691 C C . ASP B 1 37 ? 99.434 30.014 71.993 1.00 64.79 755 ASP B C 1
ATOM 692 O O . ASP B 1 37 ? 98.645 30.639 71.311 1.00 65.19 755 ASP B O 1
ATOM 697 N N . ILE B 1 38 ? 99.072 29.033 72.812 1.00 63.14 756 ILE B N 1
ATOM 698 C CA . ILE B 1 38 ? 97.688 28.675 73.066 1.00 60.50 756 ILE B CA 1
ATOM 699 C C . ILE B 1 38 ? 96.903 29.863 73.618 1.00 59.35 756 ILE B C 1
ATOM 700 O O . ILE B 1 38 ? 95.789 30.133 73.141 1.00 56.88 756 ILE B O 1
ATOM 704 N N . LEU B 1 39 ? 97.478 30.589 74.583 1.00 57.78 757 LEU B N 1
ATOM 705 C CA . LEU B 1 39 ? 96.832 31.797 75.101 1.00 56.91 757 LEU B CA 1
ATOM 706 C C . LEU B 1 39 ? 96.661 32.864 74.044 1.00 56.30 757 LEU B C 1
ATOM 707 O O . LEU B 1 39 ? 95.639 33.542 74.014 1.00 54.81 757 LEU B O 1
ATOM 712 N N . GLY B 1 40 ? 97.692 33.059 73.235 1.00 57.61 758 GLY B N 1
ATOM 713 C CA . GLY B 1 40 ? 97.647 34.030 72.162 1.00 60.63 758 GLY B CA 1
ATOM 714 C C . GLY B 1 40 ? 96.633 33.664 71.087 1.00 60.38 758 GLY B C 1
ATOM 715 O O . GLY B 1 40 ? 96.049 34.546 70.479 1.00 60.28 758 GLY B O 1
ATOM 716 N N . MET B 1 41 ? 96.444 32.361 70.872 1.00 61.81 759 MET B N 1
ATOM 717 C CA . MET B 1 41 ? 95.409 31.846 69.988 1.00 62.84 759 MET B CA 1
ATOM 718 C C . MET B 1 41 ? 94.039 32.121 70.560 1.00 60.31 759 MET B C 1
ATOM 719 O O . MET B 1 41 ? 93.204 32.728 69.867 1.00 59.90 759 MET B O 1
ATOM 724 N N . LEU B 1 42 ? 93.804 31.702 71.806 1.00 56.87 760 LEU B N 1
ATOM 725 C CA . LEU B 1 42 ? 92.522 31.969 72.476 1.00 55.60 760 LEU B CA 1
ATOM 726 C C . LEU B 1 42 ? 92.139 33.460 72.517 1.00 55.80 760 LEU B C 1
ATOM 727 O O . LEU B 1 42 ? 90.941 33.778 72.405 1.00 53.36 760 LEU B O 1
ATOM 732 N N . LYS B 1 43 ? 93.128 34.353 72.667 1.00 55.34 761 LYS B N 1
ATOM 733 C CA . LYS B 1 43 ? 92.845 35.780 72.781 1.00 56.46 761 LYS B CA 1
ATOM 734 C C . LYS B 1 43 ? 92.354 36.380 71.459 1.00 56.45 761 LYS B C 1
ATOM 735 O O . LYS B 1 43 ? 91.416 37.152 71.455 1.00 53.40 761 LYS B O 1
ATOM 738 N N . SER B 1 44 ? 93.006 36.021 70.355 1.00 58.39 762 SER B N 1
ATOM 739 C CA . SER B 1 44 ? 92.598 36.463 69.028 1.00 59.60 762 SER B CA 1
ATOM 740 C C . SER B 1 44 ? 91.240 35.873 68.673 1.00 57.43 762 SER B C 1
ATOM 741 O O . SER B 1 44 ? 90.420 36.556 68.056 1.00 56.48 762 SER B O 1
ATOM 744 N N . LEU B 1 45 ? 90.982 34.628 69.084 1.00 56.46 763 LEU B N 1
ATOM 745 C CA . LEU B 1 45 ? 89.636 34.072 68.959 1.00 55.32 763 LEU B CA 1
ATOM 746 C C . LEU B 1 45 ? 88.603 34.917 69.676 1.00 52.55 763 LEU B C 1
ATOM 747 O O . LEU B 1 45 ? 87.592 35.331 69.056 1.00 49.89 763 LEU B O 1
ATOM 752 N N . HIS B 1 46 ? 88.845 35.156 70.965 1.00 50.01 764 HIS B N 1
ATOM 753 C CA . HIS B 1 46 ? 87.994 36.036 71.770 1.00 48.98 764 HIS B CA 1
ATOM 754 C C . HIS B 1 46 ? 87.707 37.356 71.045 1.00 47.44 764 HIS B C 1
ATOM 755 O O . HIS B 1 46 ? 86.563 37.759 70.962 1.00 45.62 764 HIS B O 1
ATOM 762 N N . GLN B 1 47 ? 88.752 38.017 70.549 1.00 48.06 765 GLN B N 1
ATOM 763 C CA . GLN B 1 47 ? 88.607 39.321 69.911 1.00 50.18 765 GLN B CA 1
ATOM 764 C C . GLN B 1 47 ? 87.789 39.212 68.609 1.00 48.10 765 GLN B C 1
ATOM 765 O O . GLN B 1 47 ? 86.920 40.044 68.349 1.00 47.07 765 GLN B O 1
ATOM 771 N N . LEU B 1 48 ? 88.029 38.172 67.824 1.00 47.50 766 LEU B N 1
ATOM 772 C CA . LEU B 1 48 ? 87.183 37.936 66.649 1.00 47.44 766 LEU B CA 1
ATOM 773 C C . LEU B 1 48 ? 85.707 37.703 67.030 1.00 46.23 766 LEU B C 1
ATOM 774 O O . LEU B 1 48 ? 84.794 38.246 66.372 1.00 46.81 766 LEU B O 1
ATOM 779 N N . GLN B 1 49 ? 85.450 36.915 68.072 1.00 45.62 767 GLN B N 1
ATOM 780 C CA . GLN B 1 49 ? 84.076 36.744 68.566 1.00 46.09 767 GLN B CA 1
ATOM 781 C C . GLN B 1 49 ? 83.413 38.062 69.016 1.00 44.72 767 GLN B C 1
ATOM 782 O O . GLN B 1 49 ? 82.246 38.251 68.767 1.00 44.44 767 GLN B O 1
ATOM 788 N N . VAL B 1 50 ? 84.172 38.946 69.649 1.00 44.06 768 VAL B N 1
ATOM 789 C CA . VAL B 1 50 ? 83.685 40.273 70.062 1.00 44.87 768 VAL B CA 1
ATOM 790 C C . VAL B 1 50 ? 83.355 41.143 68.811 1.00 44.45 768 VAL B C 1
ATOM 791 O O . VAL B 1 50 ? 82.274 41.742 68.735 1.00 42.74 768 VAL B O 1
ATOM 795 N N . GLU B 1 51 ? 84.277 41.161 67.848 1.00 44.03 769 GLU B N 1
ATOM 796 C CA . GLU B 1 51 ? 84.090 41.884 66.607 1.00 44.36 769 GLU B CA 1
ATOM 797 C C . GLU B 1 51 ? 82.906 41.288 65.834 1.00 42.89 769 GLU B C 1
ATOM 798 O O . GLU B 1 51 ? 82.100 42.040 65.282 1.00 41.51 769 GLU B O 1
ATOM 802 N N . ASN B 1 52 ? 82.796 39.955 65.813 1.00 41.94 770 ASN B N 1
ATOM 803 C CA . ASN B 1 52 ? 81.694 39.293 65.115 1.00 41.34 770 ASN B CA 1
ATOM 804 C C . ASN B 1 52 ? 80.332 39.663 65.690 1.00 41.58 770 ASN B C 1
ATOM 805 O O . ASN B 1 52 ? 79.395 39.928 64.916 1.00 39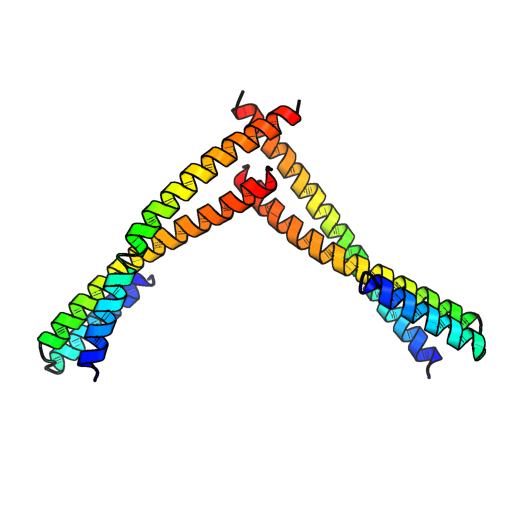.48 770 ASN B O 1
ATOM 810 N N . ARG B 1 53 ? 80.204 39.685 67.013 1.00 42.03 771 ARG B N 1
ATOM 811 C CA . ARG B 1 53 ? 78.915 40.080 67.615 1.00 43.67 771 ARG B CA 1
ATOM 812 C C . ARG B 1 53 ? 78.579 41.542 67.298 1.00 41.78 771 ARG B C 1
ATOM 813 O O . ARG B 1 53 ? 77.430 41.851 67.018 1.00 40.81 771 ARG B O 1
ATOM 816 N N . ARG B 1 54 ? 79.590 42.402 67.315 1.00 41.86 772 ARG B N 1
ATOM 817 C CA . ARG B 1 54 ? 79.422 43.813 66.944 1.00 43.37 772 ARG B CA 1
ATOM 818 C C . ARG B 1 54 ? 78.915 43.945 65.495 1.00 41.34 772 ARG B C 1
ATOM 819 O O . ARG B 1 54 ? 77.979 44.679 65.217 1.00 40.84 772 ARG B O 1
ATOM 821 N N . LEU B 1 55 ? 79.526 43.185 64.594 1.00 40.98 773 LEU B N 1
ATOM 822 C CA . LEU B 1 55 ? 79.090 43.149 63.200 1.00 40.37 773 LEU B CA 1
ATOM 823 C C . LEU B 1 55 ? 77.693 42.605 63.051 1.00 39.08 773 LEU B C 1
ATOM 824 O O . LEU B 1 55 ? 76.908 43.165 62.265 1.00 38.89 773 LEU B O 1
ATOM 829 N N . GLU B 1 56 ? 77.358 41.529 63.765 1.00 38.32 774 GLU B N 1
ATOM 830 C CA . GLU B 1 56 ? 75.995 40.964 63.691 1.00 40.22 774 GLU B CA 1
ATOM 831 C C . GLU B 1 56 ? 74.968 42.022 64.077 1.00 40.21 774 GLU B C 1
ATOM 832 O O . GLU B 1 56 ? 73.905 42.125 63.475 1.00 37.69 774 GLU B O 1
ATOM 838 N N . GLU B 1 57 ? 75.310 42.812 65.083 1.00 41.64 775 GLU B N 1
ATOM 839 C CA . GLU B 1 57 ? 74.412 43.850 65.540 1.00 45.65 775 GLU B CA 1
ATOM 840 C C . GLU B 1 57 ? 74.215 44.970 64.525 1.00 42.79 775 GLU B C 1
ATOM 841 O O . GLU B 1 57 ? 73.082 45.407 64.276 1.00 42.10 775 GLU B O 1
ATOM 847 N N . GLN B 1 58 ? 75.336 45.437 64.005 1.00 42.29 776 GLN B N 1
ATOM 848 C CA . GLN B 1 58 ? 75.347 46.478 63.009 1.00 43.90 776 GLN B CA 1
ATOM 849 C C . GLN B 1 58 ? 74.577 46.035 61.749 1.00 42.15 776 GLN B C 1
ATOM 850 O O . GLN B 1 58 ? 73.830 46.818 61.199 1.00 41.29 776 GLN B O 1
ATOM 856 N N . ILE B 1 59 ? 74.746 44.781 61.319 1.00 39.89 777 ILE B N 1
ATOM 857 C CA . ILE B 1 59 ? 73.954 44.209 60.215 1.00 39.22 777 ILE B CA 1
ATOM 858 C C . ILE B 1 59 ? 72.448 44.333 60.482 1.00 39.73 777 ILE B C 1
ATOM 859 O O . ILE B 1 59 ? 71.692 44.811 59.606 1.00 37.30 777 ILE B O 1
ATOM 864 N N . LYS B 1 60 ? 72.016 43.905 61.663 1.00 39.42 778 LYS B N 1
ATOM 865 C CA . LYS B 1 60 ? 70.612 44.004 62.049 1.00 42.04 778 LYS B CA 1
ATOM 866 C C . LYS B 1 60 ? 70.081 45.433 61.974 1.00 41.38 778 LYS B C 1
ATOM 867 O O . LYS B 1 60 ? 68.995 45.686 61.446 1.00 40.96 778 LYS B O 1
ATOM 871 N N . ASN B 1 61 ? 70.882 46.363 62.461 1.00 42.60 779 ASN B N 1
ATOM 872 C CA . ASN B 1 61 ? 70.543 47.782 62.472 1.00 44.42 779 ASN B CA 1
ATOM 873 C C . ASN B 1 61 ? 70.541 48.420 61.055 1.00 42.20 779 ASN B C 1
ATOM 874 O O . ASN B 1 61 ? 69.599 49.138 60.683 1.00 40.41 779 ASN B O 1
ATOM 879 N N . LEU B 1 62 ? 71.574 48.135 60.278 1.00 39.94 780 LEU B N 1
ATOM 880 C CA . LEU B 1 62 ? 71.662 48.613 58.912 1.00 39.22 780 LEU B CA 1
ATOM 881 C C . LEU B 1 62 ? 70.573 48.016 58.043 1.00 38.09 780 LEU B C 1
ATOM 882 O O . LEU B 1 62 ? 69.993 48.730 57.231 1.00 38.75 780 LEU B O 1
ATOM 887 N N . THR B 1 63 ? 70.215 46.756 58.259 1.00 36.51 781 THR B N 1
ATOM 888 C CA . THR B 1 63 ? 69.113 46.136 57.519 1.00 37.64 781 THR B CA 1
ATOM 889 C C . THR B 1 63 ? 67.758 46.832 57.760 1.00 39.41 781 THR B C 1
ATOM 890 O O . THR B 1 63 ? 67.029 47.129 56.781 1.00 38.06 781 THR B O 1
ATOM 894 N N . ALA B 1 64 ? 67.409 47.073 59.036 1.00 39.86 782 ALA B N 1
ATOM 895 C CA . ALA B 1 64 ? 66.219 47.874 59.341 1.00 41.13 782 ALA B CA 1
ATOM 896 C C . ALA B 1 64 ? 66.268 49.308 58.762 1.00 40.14 782 ALA B C 1
ATOM 897 O O . ALA B 1 64 ? 65.261 49.776 58.249 1.00 40.31 782 ALA B O 1
ATOM 899 N N . LYS B 1 65 ? 67.407 49.994 58.879 1.00 40.56 783 LYS B N 1
ATOM 900 C CA . LYS B 1 65 ? 67.552 51.358 58.364 1.00 41.54 783 LYS B CA 1
ATOM 901 C C . LYS B 1 65 ? 67.372 51.433 56.837 1.00 39.57 783 LYS B C 1
ATOM 902 O O . LYS B 1 65 ? 66.712 52.337 56.327 1.00 37.13 783 LYS B O 1
ATOM 907 N N . LYS B 1 66 ? 67.977 50.478 56.125 1.00 38.66 784 LYS B N 1
ATOM 908 C CA . LYS B 1 66 ? 67.841 50.362 54.701 1.00 39.47 784 LYS B CA 1
ATOM 909 C C . LYS B 1 66 ? 66.371 50.280 54.279 1.00 39.05 784 LYS B C 1
ATOM 910 O O . LYS B 1 66 ? 65.938 51.007 53.352 1.00 36.29 784 LYS B O 1
ATOM 916 N N . GLU B 1 67 ? 65.594 49.427 54.961 1.00 37.78 785 GLU B N 1
ATOM 917 C CA . GLU B 1 67 ? 64.169 49.284 54.652 1.00 37.76 785 GLU B CA 1
ATOM 918 C C . GLU B 1 67 ? 63.395 50.596 54.921 1.00 37.49 785 GLU B C 1
ATOM 919 O O . GLU B 1 67 ? 62.526 50.965 54.116 1.00 36.12 785 GLU B O 1
ATOM 921 N N . ARG B 1 68 ? 63.743 51.318 55.999 1.00 36.43 786 ARG B N 1
ATOM 922 C CA . ARG B 1 68 ? 63.097 52.627 56.278 1.00 37.20 786 ARG B CA 1
ATOM 923 C C . ARG B 1 68 ? 63.458 53.682 55.250 1.00 34.50 786 ARG B C 1
ATOM 924 O O . ARG B 1 68 ? 62.612 54.498 54.878 1.00 33.69 786 ARG B O 1
ATOM 932 N N . LEU B 1 69 ? 64.684 53.645 54.750 1.00 34.93 787 LEU B N 1
ATOM 933 C CA . LEU B 1 69 ? 65.073 54.564 53.670 1.00 35.77 787 LEU B CA 1
ATOM 934 C C . LEU B 1 69 ? 64.358 54.255 52.363 1.00 33.98 787 LEU B C 1
ATOM 935 O O . LEU B 1 69 ? 63.895 55.179 51.691 1.00 34.06 787 LEU B O 1
ATOM 940 N N . GLN B 1 70 ? 64.174 52.973 52.049 1.00 33.27 788 GLN B N 1
ATOM 941 C CA . GLN B 1 70 ? 63.397 52.567 50.868 1.00 33.58 788 GLN B CA 1
ATOM 942 C C . GLN B 1 70 ? 61.994 53.194 50.928 1.00 33.33 788 GLN B C 1
ATOM 943 O O . GLN B 1 70 ? 61.562 53.766 49.948 1.00 32.78 788 GLN B O 1
ATOM 949 N N . LEU B 1 71 ? 61.339 53.134 52.099 1.00 33.61 789 LEU B N 1
ATOM 950 C CA . LEU B 1 71 ? 60.009 53.711 52.264 1.00 34.43 789 LEU B CA 1
ATOM 951 C C . LEU B 1 71 ? 60.046 55.255 52.230 1.00 32.04 789 LEU B C 1
ATOM 952 O O . LEU B 1 71 ? 59.192 55.909 51.644 1.00 30.38 789 LEU B O 1
ATOM 957 N N . LEU B 1 72 ? 61.005 55.833 52.929 1.00 32.10 790 LEU B N 1
ATOM 958 C CA . LEU B 1 72 ? 61.209 57.287 52.886 1.00 32.45 790 LEU B CA 1
ATOM 959 C C . LEU B 1 72 ? 61.380 57.798 51.464 1.00 30.95 790 LEU B C 1
ATOM 960 O O . LEU B 1 72 ? 60.732 58.778 51.087 1.00 29.47 790 LEU B O 1
ATOM 965 N N . ASN B 1 73 ? 62.199 57.117 50.664 1.00 30.52 791 ASN B N 1
ATOM 966 C CA . ASN B 1 73 ? 62.461 57.560 49.329 1.00 31.28 791 ASN B CA 1
ATOM 967 C C . ASN B 1 73 ? 61.247 57.486 48.423 1.00 30.97 791 ASN B C 1
ATOM 968 O O . ASN B 1 73 ? 61.048 58.395 47.614 1.00 31.07 791 ASN B O 1
ATOM 973 N N . ALA B 1 74 ? 60.462 56.421 48.561 1.00 30.48 792 ALA B N 1
ATOM 974 C CA . ALA B 1 74 ? 59.204 56.273 47.839 1.00 31.17 792 ALA B CA 1
ATOM 975 C C . ALA B 1 74 ? 58.181 57.407 48.193 1.00 31.08 792 ALA B C 1
ATOM 976 O O . ALA B 1 74 ? 57.509 57.978 47.294 1.00 30.39 792 ALA B O 1
ATOM 978 N N . GLN B 1 75 ? 58.098 57.750 49.482 1.00 32.26 793 GLN B N 1
ATOM 979 C CA . GLN B 1 75 ? 57.266 58.871 49.941 1.00 33.59 793 GLN B CA 1
ATOM 980 C C . GLN B 1 75 ? 57.726 60.239 49.441 1.00 31.98 793 GLN B C 1
ATOM 981 O O . GLN B 1 75 ? 56.895 61.051 49.081 1.00 31.41 793 GLN B O 1
ATOM 987 N N . LEU B 1 76 ? 59.033 60.495 49.457 1.00 31.12 794 LEU B N 1
ATOM 988 C CA . LEU B 1 76 ? 59.570 61.759 48.961 1.00 32.71 794 LEU B CA 1
ATOM 989 C C . LEU B 1 76 ? 59.487 61.934 47.434 1.00 32.95 794 LEU B C 1
ATOM 990 O O . LEU B 1 76 ? 59.480 63.059 46.952 1.00 32.57 794 LEU B O 1
ATOM 995 N N . SER B 1 77 ? 59.422 60.847 46.672 1.00 32.56 795 SER B N 1
ATOM 996 C CA . SER B 1 77 ? 59.461 60.961 45.229 1.00 33.83 795 SER B CA 1
ATOM 997 C C . SER B 1 77 ? 58.216 61.739 44.713 1.00 34.61 795 SER B C 1
ATOM 998 O O . SER B 1 77 ? 58.314 62.499 43.695 1.00 35.40 795 SER B O 1
ATOM 1002 N N . GLY C 2 1 ? 21.337 26.163 69.151 1.00 54.71 559 GLY C N 1
ATOM 1003 C CA . GLY C 2 1 ? 21.438 25.296 67.946 1.00 55.07 559 GLY C CA 1
ATOM 1004 C C . GLY C 2 1 ? 21.859 26.147 66.762 1.00 53.43 559 GLY C C 1
ATOM 1005 O O . GLY C 2 1 ? 22.320 27.291 66.941 1.00 50.18 559 GLY C O 1
ATOM 1006 N N . THR C 2 2 ? 21.665 25.632 65.551 1.00 55.02 560 THR C N 1
ATOM 1007 C CA . THR C 2 2 ? 22.144 26.341 64.356 1.00 56.02 560 THR C CA 1
ATOM 1008 C C . THR C 2 2 ? 21.334 27.636 64.172 1.00 54.12 560 THR C C 1
ATOM 1009 O O . THR C 2 2 ? 21.911 28.680 63.827 1.00 50.79 560 THR C O 1
ATOM 1013 N N . TYR C 2 3 ? 20.043 27.605 64.504 1.00 54.92 561 TYR C N 1
ATOM 1014 C CA . TYR C 2 3 ? 19.240 28.830 64.468 1.00 55.62 561 TYR C CA 1
ATOM 1015 C C . TYR C 2 3 ? 19.835 29.931 65.344 1.00 52.99 561 TYR C C 1
ATOM 1016 O O . TYR C 2 3 ? 20.037 31.066 64.888 1.00 49.88 561 TYR C O 1
ATOM 1025 N N . GLU C 2 4 ? 20.105 29.575 66.597 1.00 52.59 562 GLU C N 1
ATOM 1026 C CA . GLU C 2 4 ? 20.630 30.533 67.573 1.00 51.51 562 GLU C CA 1
ATOM 1027 C C . GLU C 2 4 ? 22.020 31.044 67.153 1.00 46.59 562 GLU C C 1
ATOM 1028 O O . GLU C 2 4 ? 22.308 32.213 67.319 1.00 44.39 562 GLU C O 1
ATOM 1034 N N . ASP C 2 5 ? 22.861 30.159 66.618 1.00 45.15 563 ASP C N 1
ATOM 1035 C CA . ASP C 2 5 ? 24.149 30.541 66.043 1.00 43.50 563 ASP C CA 1
ATOM 1036 C C . ASP C 2 5 ? 24.008 31.669 64.997 1.00 41.59 563 ASP C C 1
ATOM 1037 O O . ASP C 2 5 ? 24.764 32.643 64.999 1.00 39.48 563 ASP C O 1
ATOM 1042 N N . LEU C 2 6 ? 23.017 31.539 64.120 1.00 42.12 564 LEU C N 1
ATOM 1043 C CA . LEU C 2 6 ? 22.802 32.507 63.037 1.00 42.52 564 LEU C CA 1
ATOM 1044 C C . LEU C 2 6 ? 22.369 33.881 63.560 1.00 41.45 564 LEU C C 1
ATOM 1045 O O . LEU C 2 6 ? 22.854 34.920 63.098 1.00 39.22 564 LEU C O 1
ATOM 1050 N N . VAL C 2 7 ? 21.498 33.875 64.567 1.00 42.89 565 VAL C N 1
ATOM 1051 C CA . VAL C 2 7 ? 21.038 35.112 65.204 1.00 43.29 565 VAL C CA 1
ATOM 1052 C C . VAL C 2 7 ? 22.219 35.833 65.834 1.00 42.34 565 VAL C C 1
ATOM 1053 O O . VAL C 2 7 ? 22.400 37.039 65.652 1.00 41.72 565 VAL C O 1
ATOM 1057 N N . GLN C 2 8 ? 23.056 35.082 66.537 1.00 42.76 566 GLN C N 1
ATOM 1058 C CA . GLN C 2 8 ? 24.236 35.645 67.148 1.00 41.82 566 GLN C CA 1
ATOM 1059 C C . GLN C 2 8 ? 25.223 36.196 66.106 1.00 39.29 566 GLN C C 1
ATOM 1060 O O . GLN C 2 8 ? 25.739 37.289 66.296 1.00 36.12 566 GLN C O 1
ATOM 1066 N N . ALA C 2 9 ? 25.470 35.460 65.017 1.00 38.43 567 ALA C N 1
ATOM 1067 C CA . ALA C 2 9 ? 26.353 35.949 63.935 1.00 37.39 567 ALA C CA 1
ATOM 1068 C C . ALA C 2 9 ? 25.850 37.282 63.345 1.00 37.56 567 ALA C C 1
ATOM 1069 O O . ALA C 2 9 ? 26.641 38.216 63.074 1.00 35.51 567 ALA C O 1
ATOM 1071 N N . GLN C 2 10 ? 24.537 37.357 63.140 1.00 39.35 568 GLN C N 1
ATOM 1072 C CA . GLN C 2 10 ? 23.886 38.569 62.632 1.00 41.29 568 GLN C CA 1
ATOM 1073 C C . GLN C 2 10 ? 24.185 39.760 63.549 1.00 40.06 568 GLN C C 1
ATOM 1074 O O . 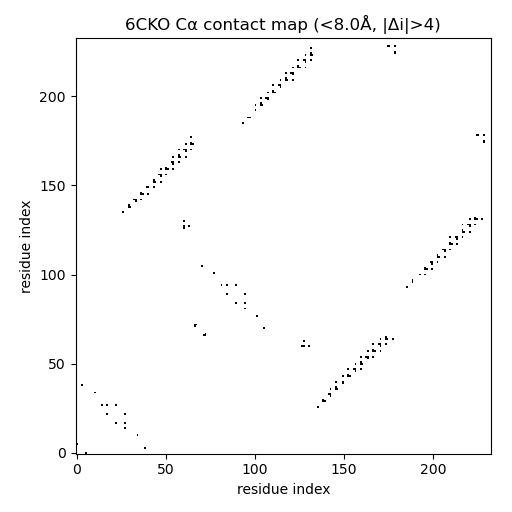GLN C 2 10 ? 24.680 40.789 63.086 1.00 37.32 568 GLN C O 1
ATOM 1078 N N . LYS C 2 11 ? 23.953 39.591 64.841 1.00 40.68 569 LYS C N 1
ATOM 1079 C CA . LYS C 2 11 ? 24.257 40.644 65.821 1.00 41.37 569 LYS C CA 1
ATOM 1080 C C . LYS C 2 11 ? 25.697 41.063 65.817 1.00 39.23 569 LYS C C 1
ATOM 1081 O O . LYS C 2 11 ? 25.971 42.255 65.861 1.00 38.21 569 LYS C O 1
ATOM 1085 N N . GLU C 2 12 ? 26.608 40.095 65.797 1.00 39.43 570 GLU C N 1
ATOM 1086 C CA . GLU C 2 12 ? 28.038 40.387 65.855 1.00 39.42 570 GLU C CA 1
ATOM 1087 C C . GLU C 2 12 ? 28.514 41.164 64.646 1.00 37.13 570 GLU C C 1
ATOM 1088 O O . GLU C 2 12 ? 29.221 42.149 64.810 1.00 36.39 570 GLU C O 1
ATOM 1094 N N . ILE C 2 13 ? 28.111 40.753 63.451 1.00 36.00 571 ILE C N 1
ATOM 1095 C CA . ILE C 2 13 ? 28.559 41.430 62.227 1.00 36.18 571 ILE C CA 1
ATOM 1096 C C . ILE C 2 13 ? 27.891 42.810 62.104 1.00 34.77 571 ILE C C 1
ATOM 1097 O O . ILE C 2 13 ? 28.516 43.782 61.646 1.00 32.77 571 ILE C O 1
ATOM 1102 N N . THR C 2 14 ? 26.631 42.897 62.502 1.00 34.94 572 THR C N 1
ATOM 1103 C CA . THR C 2 14 ? 25.931 44.187 62.568 1.00 34.86 572 THR C CA 1
ATOM 1104 C C . THR C 2 14 ? 26.718 45.190 63.457 1.00 34.44 572 THR C C 1
ATOM 1105 O O . THR C 2 14 ? 26.986 46.304 63.029 1.00 32.39 572 THR C O 1
ATOM 1109 N N . ALA C 2 15 ? 27.130 44.750 64.641 1.00 35.60 573 ALA C N 1
ATOM 1110 C CA . ALA C 2 15 ? 27.901 45.587 65.603 1.00 35.65 573 ALA C CA 1
ATOM 1111 C C . ALA C 2 15 ? 29.284 45.949 65.065 1.00 34.26 573 ALA C C 1
ATOM 1112 O O . ALA C 2 15 ? 29.744 47.086 65.205 1.00 32.63 573 ALA C O 1
ATOM 1114 N N . HIS C 2 16 ? 29.957 44.965 64.472 1.00 34.24 574 HIS C N 1
ATOM 1115 C CA . HIS C 2 16 ? 31.260 45.166 63.909 1.00 33.53 574 HIS C CA 1
ATOM 1116 C C . HIS C 2 16 ? 31.213 46.183 62.775 1.00 32.24 574 HIS C C 1
ATOM 1117 O O . HIS C 2 16 ? 32.051 47.115 62.734 1.00 31.51 574 HIS C O 1
ATOM 1124 N N . ASN C 2 17 ? 30.234 46.075 61.888 1.00 30.63 575 ASN C N 1
ATOM 1125 C CA . ASN C 2 17 ? 30.106 47.052 60.810 1.00 30.84 575 ASN C CA 1
ATOM 1126 C C . ASN C 2 17 ? 29.884 48.491 61.358 1.00 31.90 575 ASN C C 1
ATOM 1127 O O . ASN C 2 17 ? 30.468 49.456 60.815 1.00 29.55 575 ASN C O 1
ATOM 1132 N N . MET C 2 18 ? 29.055 48.648 62.392 1.00 32.40 576 MET C N 1
ATOM 1133 C CA A MET C 2 18 ? 28.892 49.978 62.954 0.50 33.99 576 MET C CA 1
ATOM 1134 C CA B MET C 2 18 ? 28.871 49.929 63.080 0.50 34.50 576 MET C CA 1
ATOM 1135 C C . MET C 2 18 ? 30.228 50.489 63.556 1.00 33.54 576 MET C C 1
ATOM 1136 O O . MET C 2 18 ? 30.556 51.658 63.347 1.00 32.11 576 MET C O 1
ATOM 1145 N N . GLN C 2 19 ? 31.027 49.629 64.207 1.00 33.04 577 GLN C N 1
ATOM 1146 C CA . GLN C 2 19 ? 32.358 50.035 64.671 1.00 34.19 577 GLN C CA 1
ATOM 1147 C C . GLN C 2 19 ? 33.271 50.493 63.502 1.00 31.70 577 GLN C C 1
ATOM 1148 O O . GLN C 2 19 ? 34.065 51.432 63.657 1.00 29.23 577 GLN C O 1
ATOM 1154 N N . LEU C 2 20 ? 33.188 49.801 62.372 1.00 30.37 578 LEU C N 1
ATOM 1155 C CA . LEU C 2 20 ? 34.009 50.153 61.232 1.00 30.03 578 LEU C CA 1
ATOM 1156 C C . LEU C 2 20 ? 33.573 51.495 60.619 1.00 28.86 578 LEU C C 1
ATOM 1157 O O . LEU C 2 20 ? 34.427 52.205 60.094 1.00 28.46 578 LEU C O 1
ATOM 1162 N N . ARG C 2 21 ? 32.279 51.812 60.616 1.00 29.85 579 ARG C N 1
ATOM 1163 C CA . ARG C 2 21 ? 31.821 53.138 60.131 1.00 31.30 579 ARG C CA 1
ATOM 1164 C C . ARG C 2 21 ? 32.411 54.239 61.048 1.00 32.59 579 ARG C C 1
ATOM 1165 O O . ARG C 2 21 ? 32.935 55.256 60.572 1.00 30.64 579 ARG C O 1
ATOM 1173 N N . GLU C 2 22 ? 32.387 54.013 62.351 1.00 32.10 580 GLU C N 1
ATOM 1174 C CA . GLU C 2 22 ? 33.022 54.987 63.252 1.00 34.68 580 GLU C CA 1
ATOM 1175 C C . GLU C 2 22 ? 34.535 55.088 63.093 1.00 33.52 580 GLU C C 1
ATOM 1176 O O . GLU C 2 22 ? 35.105 56.182 63.057 1.00 34.56 580 GLU C O 1
ATOM 1179 N N . GLN C 2 23 ? 35.190 53.941 62.948 1.00 33.51 581 GLN C N 1
ATOM 1180 C CA . GLN C 2 23 ? 36.606 53.908 62.770 1.00 33.80 581 GLN C CA 1
ATOM 1181 C C . GLN C 2 23 ? 37.077 54.592 61.455 1.00 32.41 581 GLN C C 1
ATOM 1182 O O . GLN C 2 23 ? 38.181 55.141 61.389 1.00 31.10 581 GLN C O 1
ATOM 1188 N N . THR C 2 24 ? 36.243 54.553 60.418 1.00 29.82 582 THR C N 1
ATOM 1189 C CA . THR C 2 24 ? 36.528 55.235 59.188 1.00 28.96 582 THR C CA 1
ATOM 1190 C C . THR C 2 24 ? 36.703 56.745 59.460 1.00 28.91 582 THR C C 1
ATOM 1191 O O . THR C 2 24 ? 37.629 57.375 58.968 1.00 28.22 582 THR C O 1
ATOM 1195 N N . LYS C 2 25 ? 35.788 57.321 60.218 1.00 29.16 583 LYS C N 1
ATOM 1196 C CA . LYS C 2 25 ? 35.842 58.719 60.549 1.00 30.17 583 LYS C CA 1
ATOM 1197 C C . LYS C 2 25 ? 37.076 59.043 61.386 1.00 29.84 583 LYS C C 1
ATOM 1198 O O . LYS C 2 25 ? 37.703 60.097 61.205 1.00 29.18 583 LYS C O 1
ATOM 1202 N N . GLN C 2 26 ? 37.430 58.134 62.296 1.00 28.56 584 GLN C N 1
ATOM 1203 C CA . GLN C 2 26 ? 38.604 58.363 63.165 1.00 29.63 584 GLN C CA 1
ATOM 1204 C C . GLN C 2 26 ? 39.864 58.387 62.344 1.00 27.88 584 GLN C C 1
ATOM 1205 O O . GLN C 2 26 ? 40.725 59.250 62.554 1.00 27.60 584 GLN C O 1
ATOM 1211 N N . LEU C 2 27 ? 39.981 57.393 61.467 1.00 27.45 585 LEU C N 1
ATOM 1212 C CA . LEU C 2 27 ? 41.123 57.246 60.592 1.00 27.99 585 LEU C CA 1
ATOM 1213 C C . LEU C 2 27 ? 41.247 58.428 59.599 1.00 27.38 585 LEU C C 1
ATOM 1214 O O . LEU C 2 27 ? 42.362 58.863 59.295 1.00 27.97 585 LEU C O 1
ATOM 1219 N N . GLU C 2 28 ? 40.115 58.940 59.111 1.00 27.47 586 GLU C N 1
ATOM 1220 C CA . GLU C 2 28 ? 40.112 60.148 58.287 1.00 27.80 586 GLU C CA 1
ATOM 1221 C C . GLU C 2 28 ? 40.686 61.333 59.046 1.00 28.37 586 GLU C C 1
ATOM 1222 O O . GLU C 2 28 ? 41.478 62.116 58.482 1.00 24.65 586 GLU C O 1
ATOM 1228 N N . HIS C 2 29 ? 40.299 61.449 60.322 1.00 27.43 587 HIS C N 1
ATOM 1229 C CA . HIS C 2 29 ? 40.873 62.474 61.145 1.00 28.67 587 HIS C CA 1
ATOM 1230 C C . HIS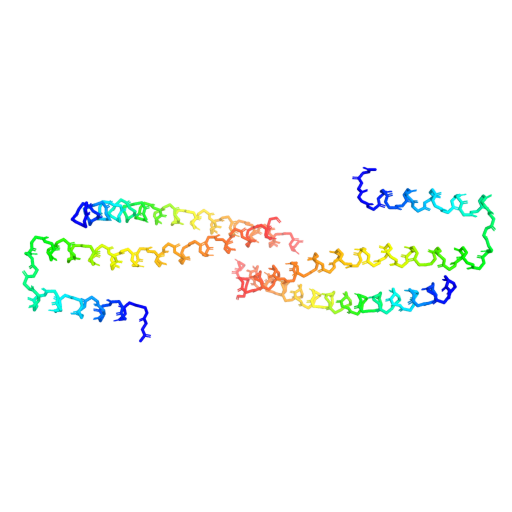 C 2 29 ? 42.373 62.233 61.408 1.00 27.61 587 HIS C C 1
ATOM 1231 O O . HIS C 2 29 ? 43.176 63.194 61.350 1.00 26.86 587 HIS C O 1
ATOM 1238 N N . ASP C 2 30 ? 42.729 60.981 61.696 1.00 27.31 588 ASP C N 1
ATOM 1239 C CA . ASP C 2 30 ? 44.130 60.626 61.899 1.00 28.07 588 ASP C CA 1
ATOM 1240 C C . ASP C 2 30 ? 44.943 61.090 60.691 1.00 28.42 588 ASP C C 1
ATOM 1241 O O . ASP C 2 30 ? 46.040 61.638 60.881 1.00 28.44 588 ASP C O 1
ATOM 1246 N N . MET C 2 31 ? 44.448 60.830 59.479 1.00 27.48 589 MET C N 1
ATOM 1247 C CA . MET C 2 31 ? 45.128 61.279 58.271 1.00 28.57 589 MET C CA 1
ATOM 1248 C C . MET C 2 31 ? 45.333 62.787 58.094 1.00 29.25 589 MET C C 1
ATOM 1249 O O . MET C 2 31 ? 46.398 63.230 57.625 1.00 28.07 589 MET C O 1
ATOM 1254 N N . ALA C 2 32 ? 44.321 63.569 58.464 1.00 29.54 590 ALA C N 1
ATOM 1255 C CA . ALA C 2 32 ? 44.415 65.027 58.418 1.00 31.48 590 ALA C CA 1
ATOM 1256 C C . ALA C 2 32 ? 45.458 65.548 59.389 1.00 30.77 590 ALA C C 1
ATOM 1257 O O . ALA C 2 32 ? 46.263 66.431 59.016 1.00 32.46 590 ALA C O 1
ATOM 1259 N N . GLU C 2 33 ? 45.509 64.958 60.585 1.00 30.57 591 GLU C N 1
ATOM 1260 C CA . GLU C 2 33 ? 46.533 65.297 61.582 1.00 30.33 591 GLU C CA 1
ATOM 1261 C C . GLU C 2 33 ? 47.927 64.936 61.044 1.00 30.66 591 GLU C C 1
ATOM 1262 O O . GLU C 2 33 ? 48.892 65.709 61.150 1.00 30.47 591 GLU C O 1
ATOM 1268 N N . LEU C 2 34 ? 48.039 63.735 60.482 1.00 28.92 592 LEU C N 1
ATOM 1269 C CA . LEU C 2 34 ? 49.321 63.268 59.998 1.00 29.79 592 LEU C CA 1
ATOM 1270 C C . LEU C 2 34 ? 49.868 64.098 58.844 1.00 29.52 592 LEU C C 1
ATOM 1271 O O . LEU C 2 34 ? 51.039 64.426 58.836 1.00 30.79 592 LEU C O 1
ATOM 1276 N N . ARG C 2 35 ? 49.017 64.457 57.904 1.00 31.46 593 ARG C N 1
ATOM 1277 C CA . ARG C 2 35 ? 49.420 65.229 56.739 1.00 33.68 593 ARG C CA 1
ATOM 1278 C C . ARG C 2 35 ? 49.789 66.637 57.144 1.00 34.02 593 ARG C C 1
ATOM 1279 O O . ARG C 2 35 ? 50.717 67.215 56.610 1.00 32.92 593 ARG C O 1
ATOM 1287 N N . ASP C 2 36 ? 49.041 67.200 58.082 1.00 34.71 594 ASP C N 1
ATOM 1288 C CA . ASP C 2 36 ? 49.402 68.483 58.642 1.00 36.46 594 ASP C CA 1
ATOM 1289 C C . ASP C 2 36 ? 50.788 68.436 59.289 1.00 35.77 594 ASP C C 1
ATOM 1290 O O . ASP C 2 36 ? 51.646 69.289 58.985 1.00 34.99 594 ASP C O 1
ATOM 1295 N N . GLN C 2 37 ? 51.032 67.418 60.128 1.00 33.37 595 GLN C N 1
ATOM 1296 C CA . GLN C 2 37 ? 52.340 67.218 60.748 1.00 33.90 595 GLN C CA 1
ATOM 1297 C C . GLN C 2 37 ? 53.472 67.055 59.685 1.00 33.63 595 GLN C C 1
ATOM 1298 O O . GLN C 2 37 ? 54.532 67.648 59.840 1.00 33.71 595 GLN C O 1
ATOM 1304 N N . SER C 2 38 ? 53.223 66.266 58.633 1.00 31.87 596 SER C N 1
ATOM 1305 C CA . SER C 2 38 ? 54.179 66.049 57.537 1.00 33.46 596 SER C CA 1
ATOM 1306 C C . SER C 2 38 ? 54.610 67.347 56.943 1.00 32.82 596 SER C C 1
ATOM 1307 O O . SER C 2 38 ? 55.782 67.545 56.706 1.00 33.64 596 SER C O 1
ATOM 1310 N N . GLN C 2 39 ? 53.635 68.196 56.641 1.00 33.26 597 GLN C N 1
ATOM 1311 C CA . GLN C 2 39 ? 53.908 69.504 56.040 1.00 35.81 597 GLN C CA 1
ATOM 1312 C C . GLN C 2 39 ? 54.790 70.393 56.968 1.00 35.85 597 GLN C C 1
ATOM 1313 O O . GLN C 2 39 ? 55.736 71.060 56.520 1.00 34.96 597 GLN C O 1
ATOM 1316 N N . LEU C 2 40 ? 54.477 70.376 58.260 1.00 35.89 598 LEU C N 1
ATOM 1317 C CA . LEU C 2 40 ? 55.260 71.132 59.231 1.00 38.20 598 LEU C CA 1
ATOM 1318 C C . LEU C 2 40 ? 56.706 70.597 59.332 1.00 37.30 598 LEU C C 1
ATOM 1319 O O . LEU C 2 40 ? 57.665 71.390 59.335 1.00 37.78 598 LEU C O 1
ATOM 1324 N N . LEU C 2 41 ? 56.857 69.265 59.428 1.00 35.03 599 LEU C N 1
ATOM 1325 C CA . LEU C 2 41 ? 58.181 68.687 59.589 1.00 35.44 599 LEU C CA 1
ATOM 1326 C C . LEU C 2 41 ? 59.031 68.920 58.315 1.00 36.30 599 LEU C C 1
ATOM 1327 O O . LEU C 2 41 ? 60.225 69.183 58.410 1.00 35.27 599 LEU C O 1
ATOM 1332 N N . LEU C 2 42 ? 58.395 68.803 57.143 1.00 36.36 600 LEU C N 1
ATOM 1333 C CA . LEU C 2 42 ? 59.087 69.046 55.868 1.00 38.48 600 LEU C CA 1
ATOM 1334 C C . LEU C 2 42 ? 59.591 70.474 55.760 1.00 39.55 600 LEU C C 1
ATOM 1335 O O . LEU C 2 42 ? 60.743 70.729 55.364 1.00 40.84 600 LEU C O 1
ATOM 1340 N N . LYS C 2 43 ? 58.719 71.414 56.081 1.00 39.33 601 LYS C N 1
ATOM 1341 C CA . LYS C 2 43 ? 59.093 72.817 56.095 1.00 41.22 601 LYS C CA 1
ATOM 1342 C C . LYS C 2 43 ? 60.287 73.061 57.023 1.00 41.76 601 LYS C C 1
ATOM 1343 O O . LYS C 2 43 ? 61.266 73.740 56.630 1.00 42.66 601 LYS C O 1
ATOM 1346 N N . ALA C 2 44 ? 60.266 72.469 58.215 1.00 40.18 602 ALA C N 1
ATOM 1347 C CA . ALA C 2 44 ? 61.393 72.645 59.140 1.00 41.78 602 ALA C CA 1
ATOM 1348 C C . ALA C 2 44 ? 62.691 72.001 58.612 1.00 43.15 602 ALA C C 1
ATOM 1349 O O . ALA C 2 44 ? 63.779 72.575 58.791 1.00 44.51 602 ALA C O 1
ATOM 1351 N N . ARG C 2 45 ? 62.601 70.832 57.967 1.00 42.13 603 ARG C N 1
ATOM 1352 C CA . ARG C 2 45 ? 63.813 70.217 57.391 1.00 45.63 603 ARG C CA 1
ATOM 1353 C C . ARG C 2 45 ? 64.352 71.086 56.248 1.00 46.05 603 ARG C C 1
ATOM 1354 O O . ARG C 2 45 ? 65.569 71.249 56.120 1.00 46.90 603 ARG C O 1
ATOM 1360 N N . CYS C 2 46 ? 63.446 71.658 55.447 1.00 44.89 604 CYS C N 1
ATOM 1361 C CA . CYS C 2 46 ? 63.852 72.564 54.377 1.00 47.77 604 CYS C CA 1
ATOM 1362 C C . CYS C 2 46 ? 64.579 73.816 54.929 1.00 49.37 604 CYS C C 1
ATOM 1363 O O . CYS C 2 46 ? 65.611 74.194 54.399 1.00 51.86 604 CYS C O 1
ATOM 1366 N N . GLU C 2 47 ? 64.086 74.400 56.019 1.00 50.41 605 GLU C N 1
ATOM 1367 C CA . GLU C 2 47 ? 64.799 75.487 56.738 1.00 53.87 605 GLU C CA 1
ATOM 1368 C C . GLU C 2 47 ? 66.219 75.170 57.212 1.00 55.99 605 GLU C C 1
ATOM 1369 O O . GLU C 2 47 ? 67.098 75.990 57.053 1.00 57.67 605 GLU C O 1
ATOM 1375 N N . GLU C 2 48 ? 66.441 73.984 57.770 1.00 58.53 606 GLU C N 1
ATOM 1376 C CA . GLU C 2 48 ? 67.784 73.546 58.189 1.00 61.62 606 GLU C CA 1
ATOM 1377 C C . GLU C 2 48 ? 68.736 73.382 57.004 1.00 64.37 606 GLU C C 1
ATOM 1378 O O . GLU C 2 48 ? 69.938 73.474 57.190 1.00 66.10 606 GLU C O 1
ATOM 1381 N N . LEU C 2 49 ? 68.215 73.100 55.807 1.00 65.23 607 LEU C N 1
ATOM 1382 C CA . LEU C 2 49 ? 69.069 72.891 54.628 1.00 68.70 607 LEU C CA 1
ATOM 1383 C C . LEU C 2 49 ? 69.788 74.154 54.236 1.00 72.32 607 LEU C C 1
ATOM 1384 O O . LEU C 2 49 ? 70.898 74.086 53.694 1.00 76.55 607 LEU C O 1
ATOM 1389 N N . LYS C 2 50 ? 69.185 75.307 54.513 1.00 73.09 608 LYS C N 1
ATOM 1390 C CA . LYS C 2 50 ? 69.928 76.570 54.431 1.00 76.82 608 LYS C CA 1
ATOM 1391 C C . LYS C 2 50 ? 70.606 76.961 55.758 1.00 78.37 608 LYS C C 1
ATOM 1392 O O . LYS C 2 50 ? 71.610 77.668 55.771 1.00 81.22 608 LYS C O 1
ATOM 1399 N N . GLY D 2 1 ? 93.011 16.673 68.843 1.00 51.74 559 GLY D N 1
ATOM 1400 C CA . GLY D 2 1 ? 92.745 17.070 70.243 1.00 51.24 559 GLY D CA 1
ATOM 1401 C C . GLY D 2 1 ? 92.378 18.536 70.284 1.00 51.44 559 GLY D C 1
ATOM 1402 O O . GLY D 2 1 ? 91.959 19.115 69.258 1.00 47.30 559 GLY D O 1
ATOM 1403 N N . THR D 2 2 ? 92.576 19.140 71.456 1.00 53.27 560 THR D N 1
ATOM 1404 C CA . THR D 2 2 ? 92.162 20.516 71.682 1.00 55.40 560 THR D CA 1
ATOM 1405 C C . THR D 2 2 ? 92.986 21.503 70.829 1.00 55.33 560 THR D C 1
ATOM 1406 O O . THR D 2 2 ? 92.441 22.504 70.334 1.00 53.68 560 THR D O 1
ATOM 1410 N N . TYR D 2 3 ? 94.244 21.185 70.544 1.00 54.85 561 TYR D N 1
ATOM 1411 C CA . TYR D 2 3 ? 95.002 22.041 69.639 1.00 55.98 561 TYR D CA 1
ATOM 1412 C C . TYR D 2 3 ? 94.367 22.102 68.225 1.00 52.76 561 TYR D C 1
ATOM 1413 O O . TYR D 2 3 ? 94.183 23.188 67.681 1.00 52.96 561 TYR D O 1
ATOM 1422 N N . GLU D 2 4 ? 94.045 20.944 67.657 1.00 50.13 562 GLU D N 1
ATOM 1423 C CA . GLU D 2 4 ? 93.451 20.850 66.335 1.00 49.08 562 GLU D CA 1
ATOM 1424 C C . GLU D 2 4 ? 92.038 21.468 66.335 1.00 44.78 562 GLU D C 1
ATOM 1425 O O . GLU D 2 4 ? 91.639 22.075 65.346 1.00 44.13 562 GLU D O 1
ATOM 1431 N N . ASP D 2 5 ? 91.303 21.290 67.446 1.00 41.59 563 ASP D N 1
ATOM 1432 C CA . ASP D 2 5 ? 90.033 21.937 67.669 1.00 40.14 563 ASP D CA 1
ATOM 1433 C C . ASP D 2 5 ? 90.136 23.485 67.634 1.00 40.40 563 ASP D C 1
ATOM 1434 O O . ASP D 2 5 ? 89.282 24.157 67.014 1.00 37.32 563 ASP D O 1
ATOM 1439 N N . LEU D 2 6 ? 91.170 24.045 68.272 1.00 42.60 564 LEU D N 1
ATOM 1440 C CA . LEU D 2 6 ? 91.403 25.497 68.252 1.00 45.04 564 LEU D CA 1
ATOM 1441 C C . LEU D 2 6 ? 91.765 26.036 66.876 1.00 44.39 564 LEU D C 1
ATOM 1442 O O . LEU D 2 6 ? 91.266 27.088 66.485 1.00 42.96 564 LEU D O 1
ATOM 1447 N N . VAL D 2 7 ? 92.603 25.306 66.145 1.00 44.96 565 VAL D N 1
ATOM 1448 C CA . VAL D 2 7 ? 92.850 25.603 64.756 1.00 46.28 565 VAL D CA 1
ATOM 1449 C C . VAL D 2 7 ? 91.551 25.584 63.952 1.00 44.98 565 VAL D C 1
ATOM 1450 O O . VAL D 2 7 ? 91.311 26.522 63.166 1.00 45.44 565 VAL D O 1
ATOM 1454 N N . GLN D 2 8 ? 90.717 24.557 64.134 1.00 42.39 566 GLN D N 1
ATOM 1455 C CA . GLN D 2 8 ? 89.466 24.493 63.406 1.00 41.49 566 GLN D CA 1
ATOM 1456 C C . GLN D 2 8 ? 88.537 25.664 63.811 1.00 40.23 566 GLN D C 1
ATOM 1457 O O . GLN D 2 8 ? 87.922 26.328 62.917 1.00 38.00 566 GLN D O 1
ATOM 1463 N N . ALA D 2 9 ? 88.406 25.917 65.115 1.00 39.05 567 ALA D N 1
ATOM 1464 C CA . ALA D 2 9 ? 87.589 27.034 65.554 1.00 40.08 567 ALA D CA 1
ATOM 1465 C C . ALA D 2 9 ? 88.055 28.376 64.915 1.00 41.42 567 ALA D C 1
ATOM 1466 O O . ALA D 2 9 ? 87.235 29.199 64.468 1.00 39.91 567 ALA D O 1
ATOM 1468 N N . GLN D 2 10 ? 89.363 28.591 64.914 1.00 43.41 568 GLN D N 1
ATOM 1469 C CA . GLN D 2 10 ? 89.954 29.777 64.301 1.00 46.67 568 GLN D CA 1
ATOM 1470 C C . GLN D 2 10 ? 89.558 29.945 62.857 1.00 45.52 568 GLN D C 1
ATOM 1471 O O . GLN D 2 10 ? 89.155 31.018 62.460 1.00 43.74 568 GLN D O 1
ATOM 1477 N N . LYS D 2 11 ? 89.706 28.881 62.093 1.00 45.10 569 LYS D N 1
ATOM 1478 C CA . LYS D 2 11 ? 89.275 28.859 60.716 1.00 46.61 569 LYS D CA 1
ATOM 1479 C C . LYS D 2 11 ? 87.803 29.291 60.567 1.00 43.50 569 LYS D C 1
ATOM 1480 O O . LYS D 2 11 ? 87.513 30.136 59.750 1.00 40.77 569 LYS D O 1
ATOM 1486 N N . GLU D 2 12 ? 86.895 28.675 61.337 1.00 41.36 570 GLU D N 1
ATOM 1487 C CA . GLU D 2 12 ? 85.470 28.956 61.225 1.00 41.73 570 GLU D CA 1
ATOM 1488 C C . GLU D 2 12 ? 85.123 30.396 61.674 1.00 40.32 570 GLU D C 1
ATOM 1489 O O . GLU D 2 12 ? 84.383 31.094 61.001 1.00 38.36 570 GLU D O 1
ATOM 1495 N N . ILE D 2 13 ? 85.706 30.833 62.777 1.00 39.42 571 ILE D N 1
ATOM 1496 C CA . ILE D 2 13 ? 85.434 32.171 63.316 1.00 41.08 571 ILE D CA 1
ATOM 1497 C C . ILE D 2 13 ? 85.958 33.245 62.351 1.00 40.58 571 ILE D C 1
ATOM 1498 O O . ILE D 2 13 ? 85.290 34.247 62.132 1.00 39.17 571 ILE D O 1
ATOM 1503 N N . THR D 2 14 ? 87.125 32.989 61.760 1.00 40.57 572 THR D N 1
ATOM 1504 C CA . THR D 2 14 ? 87.728 33.882 60.790 1.00 41.36 572 THR D CA 1
ATOM 1505 C C . THR D 2 14 ? 86.916 33.947 59.477 1.00 40.13 572 THR D C 1
ATOM 1506 O O . THR D 2 14 ? 86.717 35.034 58.931 1.00 38.95 572 THR D O 1
ATOM 1510 N N . ALA D 2 15 ? 86.439 32.799 59.000 1.00 38.97 573 ALA D N 1
ATOM 1511 C CA . ALA D 2 15 ? 85.587 32.778 57.807 1.00 39.17 573 ALA D CA 1
ATOM 1512 C C . ALA D 2 15 ? 84.284 33.536 58.066 1.00 38.85 573 ALA D C 1
ATOM 1513 O O . ALA D 2 15 ? 83.840 34.314 57.214 1.00 38.73 573 ALA D O 1
ATOM 1515 N N . HIS D 2 16 ? 83.712 33.351 59.249 1.00 37.94 574 HIS D N 1
ATOM 1516 C CA . HIS D 2 16 ? 82.503 34.042 59.663 1.00 38.96 574 HIS D CA 1
ATOM 1517 C C . HIS D 2 16 ? 82.718 35.565 59.662 1.00 39.25 574 HIS D C 1
ATOM 1518 O O . HIS D 2 16 ? 81.913 36.317 59.103 1.00 37.56 574 HIS D O 1
ATOM 1525 N N . ASN D 2 17 ? 83.801 35.992 60.295 1.00 38.78 575 ASN D N 1
ATOM 1526 C CA . ASN D 2 17 ? 84.229 37.371 60.281 1.00 40.13 575 ASN D CA 1
ATOM 1527 C C . ASN D 2 17 ? 84.380 37.942 58.860 1.00 40.54 575 ASN D C 1
ATOM 1528 O O . ASN D 2 17 ? 83.917 39.057 58.629 1.00 38.88 575 ASN D O 1
ATOM 1533 N N . MET D 2 18 ? 84.986 37.203 57.933 1.00 41.11 576 MET D N 1
ATOM 1534 C CA A MET D 2 18 ? 85.175 37.680 56.557 0.50 42.91 576 MET D CA 1
ATOM 1535 C CA B MET D 2 18 ? 85.183 37.755 56.606 0.50 43.83 576 MET D CA 1
ATOM 1536 C C . MET D 2 18 ? 83.824 37.915 55.900 1.00 42.00 576 MET D C 1
ATOM 1537 O O . MET D 2 18 ? 83.605 38.918 55.266 1.00 39.83 576 MET D O 1
ATOM 1546 N N . GLN D 2 19 ? 82.919 36.955 56.088 1.00 40.01 577 GLN D N 1
ATOM 1547 C CA . GLN D 2 19 ? 81.586 37.044 55.557 1.00 40.29 577 GLN D CA 1
ATOM 1548 C C . GLN D 2 19 ? 80.792 38.249 56.158 1.00 39.66 577 GLN D C 1
ATOM 1549 O O . GLN D 2 19 ? 80.088 38.997 55.425 1.00 37.18 577 GLN D O 1
ATOM 1551 N N . LEU D 2 20 ? 80.905 38.432 57.469 1.00 37.74 578 LEU D N 1
ATOM 1552 C CA . LEU D 2 20 ? 80.253 39.540 58.132 1.00 38.79 578 LEU D CA 1
ATOM 1553 C C . LEU D 2 20 ? 80.800 40.902 57.665 1.00 38.26 578 LEU D C 1
ATOM 1554 O O . LEU D 2 20 ? 80.022 41.848 57.491 1.00 36.70 578 LEU D O 1
ATOM 1559 N N . ARG D 2 21 ? 82.106 40.979 57.454 1.00 39.21 579 ARG D N 1
ATOM 1560 C CA . ARG D 2 21 ? 82.709 42.165 56.903 1.00 41.19 579 ARG D CA 1
ATOM 1561 C C . ARG D 2 21 ? 82.175 42.462 55.475 1.00 41.36 579 ARG D C 1
ATOM 1562 O O . ARG D 2 21 ? 81.810 43.608 55.207 1.00 39.46 579 ARG D O 1
ATOM 1570 N N . GLU D 2 22 ? 82.120 41.444 54.606 1.00 40.42 580 GLU D N 1
ATOM 1571 C CA . GLU D 2 22 ? 81.624 41.660 53.244 1.00 42.16 580 GLU D CA 1
ATOM 1572 C C . GLU D 2 22 ? 80.187 42.166 53.282 1.00 41.06 580 GLU D C 1
ATOM 1573 O O . GLU D 2 22 ? 79.818 43.093 52.582 1.00 39.14 580 GLU D O 1
ATOM 1575 N N . GLN D 2 23 ? 79.378 41.543 54.130 1.00 39.62 581 GLN D N 1
ATOM 1576 C CA . GLN D 2 23 ? 77.987 41.895 54.222 1.00 40.59 581 GLN D CA 1
ATOM 1577 C C . GLN D 2 23 ? 77.799 43.343 54.724 1.00 39.46 581 GLN D C 1
ATOM 1578 O O . GLN D 2 23 ? 77.001 44.121 54.168 1.00 38.09 581 GLN D O 1
ATOM 1584 N N . THR D 2 24 ? 78.602 43.708 55.711 1.00 38.05 582 THR D N 1
ATOM 1585 C CA . THR D 2 24 ? 78.634 45.040 56.278 1.00 39.17 582 THR D CA 1
ATOM 1586 C C . THR D 2 24 ? 79.115 46.101 55.268 1.00 39.08 582 THR D C 1
ATOM 1587 O O . THR D 2 24 ? 78.535 47.177 55.199 1.00 39.62 582 THR D O 1
ATOM 1591 N N . LYS D 2 25 ? 80.126 45.783 54.467 1.00 38.32 583 LYS D N 1
ATOM 1592 C CA . LYS D 2 25 ? 80.574 46.683 53.412 1.00 38.93 583 LYS D CA 1
ATOM 1593 C C . LYS D 2 25 ? 79.438 46.958 52.394 1.00 38.34 583 LYS D C 1
ATOM 1594 O O . LYS D 2 25 ? 79.197 48.126 52.037 1.00 37.54 5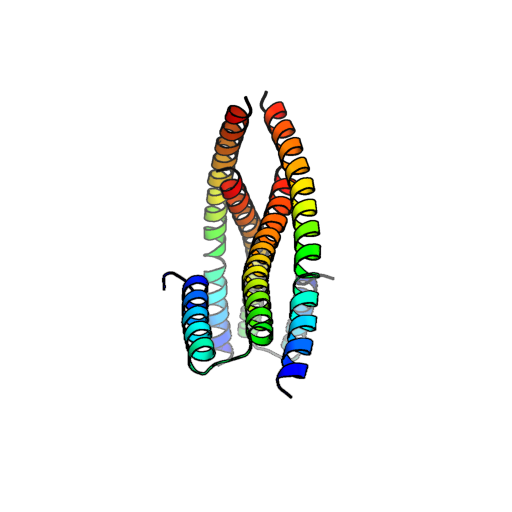83 LYS D O 1
ATOM 1597 N N . GLN D 2 26 ? 78.735 45.900 51.974 1.00 36.46 584 GLN D N 1
ATOM 1598 C CA . GLN D 2 26 ? 77.658 46.033 50.998 1.00 36.58 584 GLN D CA 1
ATOM 1599 C C . GLN D 2 26 ? 76.468 46.837 51.574 1.00 34.70 584 GLN D C 1
ATOM 1600 O O . GLN D 2 26 ? 75.908 47.720 50.891 1.00 33.93 584 GLN D O 1
ATOM 1606 N N . LEU D 2 27 ? 76.102 46.538 52.803 1.00 34.31 585 LEU D N 1
ATOM 1607 C CA . LEU D 2 27 ? 75.066 47.267 53.497 1.00 35.36 585 LEU D CA 1
ATOM 1608 C C . LEU D 2 27 ? 75.357 48.760 53.663 1.00 36.11 585 LEU D C 1
ATOM 1609 O O . LEU D 2 27 ? 74.467 49.564 53.418 1.00 35.55 585 LEU D O 1
ATOM 1614 N N . GLU D 2 28 ? 76.581 49.111 54.059 1.00 36.96 586 GLU D N 1
ATOM 1615 C CA . GLU D 2 28 ? 77.052 50.495 54.050 1.00 39.06 586 GLU D CA 1
ATOM 1616 C C . GLU D 2 28 ? 77.001 51.166 52.682 1.00 37.56 586 GLU D C 1
ATOM 1617 O O . GLU D 2 28 ? 76.624 52.334 52.593 1.00 34.73 586 GLU D O 1
ATOM 1623 N N . HIS D 2 29 ? 77.375 50.423 51.642 1.00 36.10 587 HIS D N 1
ATOM 1624 C CA . HIS D 2 29 ? 77.258 50.931 50.308 1.00 38.60 587 HIS D CA 1
ATOM 1625 C C . HIS D 2 29 ? 75.761 51.146 49.926 1.00 36.61 587 HIS D C 1
ATOM 1626 O O . HIS D 2 29 ? 75.450 52.181 49.395 1.00 35.89 587 HIS D O 1
ATOM 1633 N N . ASP D 2 30 ? 74.887 50.175 50.208 1.00 36.64 588 ASP D N 1
ATOM 1634 C CA . ASP D 2 30 ? 73.468 50.284 49.962 1.00 38.08 588 ASP D CA 1
ATOM 1635 C C . ASP D 2 30 ? 72.950 51.547 50.645 1.00 37.37 588 ASP D C 1
ATOM 1636 O O . ASP D 2 30 ? 72.175 52.315 50.039 1.00 36.11 588 ASP D O 1
ATOM 1641 N N . MET D 2 31 ? 73.338 51.754 51.903 1.00 37.59 589 MET D N 1
ATOM 1642 C CA . MET D 2 31 ? 72.854 52.883 52.689 1.00 39.26 589 MET D CA 1
ATOM 1643 C C . MET D 2 31 ? 73.312 54.181 52.104 1.00 38.45 589 MET D C 1
ATOM 1644 O O . MET D 2 31 ? 72.523 55.123 52.065 1.00 36.93 589 MET D O 1
ATOM 1649 N N . ALA D 2 32 ? 74.580 54.251 51.679 1.00 37.53 590 ALA D N 1
ATOM 1650 C CA . ALA D 2 32 ? 75.113 55.465 51.051 1.00 38.40 590 ALA D CA 1
ATOM 1651 C C . ALA D 2 32 ? 74.312 55.818 49.793 1.00 38.15 590 ALA D C 1
ATOM 1652 O O . ALA D 2 32 ? 73.882 56.969 49.657 1.00 38.26 590 ALA D O 1
ATOM 1654 N N . GLU D 2 33 ? 74.034 54.823 48.938 1.00 37.90 591 GLU D N 1
ATOM 1655 C CA . GLU D 2 33 ? 73.266 55.061 47.721 1.00 39.06 591 GLU D CA 1
ATOM 1656 C C . GLU D 2 33 ? 71.853 55.541 48.033 1.00 38.47 591 GLU D C 1
ATOM 1657 O O . GLU D 2 33 ? 71.356 56.455 47.395 1.00 37.14 591 GLU D O 1
ATOM 1663 N N . LEU D 2 34 ? 71.202 54.882 48.988 1.00 37.31 592 LEU D N 1
ATOM 1664 C CA . LEU D 2 34 ? 69.859 55.285 49.423 1.00 37.34 592 LEU D CA 1
ATOM 1665 C C . LEU D 2 34 ? 69.784 56.682 50.074 1.00 37.06 592 LEU D C 1
ATOM 1666 O O . LEU D 2 34 ? 68.853 57.439 49.786 1.00 37.58 592 LEU D O 1
ATOM 1671 N N . ARG D 2 35 ? 70.747 57.033 50.899 1.00 37.74 593 ARG D N 1
ATOM 1672 C CA . ARG D 2 35 ? 70.831 58.386 51.453 1.00 40.79 593 ARG D CA 1
ATOM 1673 C C . ARG D 2 35 ? 71.060 59.452 50.365 1.00 41.97 593 ARG D C 1
ATOM 1674 O O . ARG D 2 35 ? 70.598 60.573 50.526 1.00 40.18 593 ARG D O 1
ATOM 1688 N N . ASP D 2 36 ? 71.776 59.109 49.289 1.00 42.41 594 ASP D N 1
ATOM 1689 C CA . ASP D 2 36 ? 71.984 60.073 48.214 1.00 45.43 594 ASP D CA 1
ATOM 1690 C C . ASP D 2 36 ? 70.637 60.359 47.593 1.00 42.89 594 ASP D C 1
ATOM 1691 O O . ASP D 2 36 ? 70.271 61.521 47.388 1.00 42.15 594 ASP D O 1
ATOM 1696 N N . GLN D 2 37 ? 69.886 59.296 47.320 1.00 39.85 595 GLN D N 1
ATOM 1697 C CA . GLN D 2 37 ? 68.563 59.466 46.770 1.00 39.95 595 GLN D CA 1
ATOM 1698 C C . GLN D 2 37 ? 67.707 60.338 47.772 1.00 37.05 595 GLN D C 1
ATOM 1699 O O . GLN D 2 37 ? 67.032 61.255 47.321 1.00 34.78 595 GLN D O 1
ATOM 1705 N N . SER D 2 38 ? 67.758 60.062 49.077 1.00 35.64 596 SER D N 1
ATOM 1706 C CA . SER D 2 38 ? 66.979 60.809 50.103 1.00 36.34 596 SER D CA 1
ATOM 1707 C C . SER D 2 38 ? 67.261 62.306 50.024 1.00 36.17 596 SER D C 1
ATOM 1708 O O . SER D 2 38 ? 66.348 63.072 49.962 1.00 35.57 596 SER D O 1
ATOM 1711 N N . GLN D 2 39 ? 68.540 62.679 49.985 1.00 38.15 597 GLN D N 1
ATOM 1712 C CA . GLN D 2 39 ? 68.983 64.080 49.923 1.00 39.78 597 GLN D CA 1
ATOM 1713 C C . GLN D 2 39 ? 68.498 64.759 48.613 1.00 38.15 597 GLN D C 1
ATOM 1714 O O . GLN D 2 39 ? 67.944 65.846 48.662 1.00 36.92 597 GLN D O 1
ATOM 1718 N N . LEU D 2 40 ? 68.689 64.093 47.475 1.00 37.42 598 LEU D N 1
ATOM 1719 C CA . LEU D 2 40 ? 68.156 64.548 46.159 1.00 38.41 598 LEU D CA 1
ATOM 1720 C C . LEU D 2 40 ? 66.649 64.774 46.205 1.00 36.16 598 LEU D C 1
ATOM 1721 O O . LEU D 2 40 ? 66.173 65.835 45.824 1.00 36.62 598 LEU D O 1
ATOM 1724 N N . LEU D 2 41 ? 65.897 63.793 46.723 1.00 33.36 599 LEU D N 1
ATOM 1725 C CA . LEU D 2 41 ? 64.461 63.889 46.725 1.00 32.27 599 LEU D CA 1
ATOM 1726 C C . LEU D 2 41 ? 63.966 64.952 47.716 1.00 32.17 599 LEU D C 1
ATOM 1727 O O . LEU D 2 41 ? 63.014 65.665 47.429 1.00 31.62 599 LEU D O 1
ATOM 1732 N N . LEU D 2 42 ? 64.644 65.083 48.849 1.00 32.44 600 LEU D N 1
ATOM 1733 C CA . LEU D 2 42 ? 64.262 66.123 49.827 1.00 34.19 600 LEU D CA 1
ATOM 1734 C C . LEU D 2 42 ? 64.468 67.515 49.219 1.00 34.32 600 LEU D C 1
ATOM 1735 O O . LEU D 2 42 ? 63.611 68.397 49.313 1.00 33.91 600 LEU D O 1
ATOM 1740 N N . LYS D 2 43 ? 65.616 67.691 48.587 1.00 35.48 601 LYS D N 1
ATOM 1741 C CA . LYS D 2 43 ? 65.954 68.975 47.981 1.00 36.46 601 LYS D CA 1
ATOM 1742 C C . LYS D 2 43 ? 64.906 69.341 46.954 1.00 36.48 601 LYS D C 1
ATOM 1743 O O . LYS D 2 43 ? 64.411 70.489 46.953 1.00 37.65 601 LYS D O 1
ATOM 1746 N N . ALA D 2 44 ? 64.486 68.368 46.132 1.00 35.98 602 ALA D N 1
ATOM 1747 C CA . ALA D 2 44 ? 63.393 68.632 45.153 1.00 36.60 602 ALA D CA 1
ATOM 1748 C C . ALA D 2 44 ? 62.076 69.020 45.855 1.00 36.73 602 ALA D C 1
ATOM 1749 O O . ALA D 2 44 ? 61.408 69.950 45.421 1.00 36.94 602 ALA D O 1
ATOM 1751 N N . ARG D 2 45 ? 61.733 68.390 46.979 1.00 36.32 603 ARG D N 1
ATOM 1752 C CA . ARG D 2 45 ? 60.540 68.815 47.687 1.00 38.51 603 ARG D CA 1
ATOM 1753 C C . ARG D 2 45 ? 60.722 70.244 48.215 1.00 40.28 603 ARG D C 1
ATOM 1754 O O . ARG D 2 45 ? 59.807 71.057 48.103 1.00 41.85 603 ARG D O 1
ATOM 1762 N N . CYS D 2 46 ? 61.881 70.568 48.788 1.00 41.41 604 CYS D N 1
ATOM 1763 C CA . CYS D 2 46 ? 62.067 71.934 49.292 1.00 45.08 604 CYS D CA 1
ATOM 1764 C C . CYS D 2 46 ? 61.933 72.976 48.174 1.00 46.40 604 CYS D C 1
ATOM 1765 O O . CYS D 2 46 ? 61.259 73.995 48.353 1.00 47.61 604 CYS D O 1
ATOM 1768 N N . GLU D 2 47 ? 62.489 72.682 47.011 1.00 48.06 605 GLU D N 1
ATOM 1769 C CA . GLU D 2 47 ? 62.401 73.574 45.850 1.00 51.82 605 GLU D CA 1
ATOM 1770 C C . GLU D 2 47 ? 60.971 73.804 45.416 1.00 54.67 605 GLU D C 1
ATOM 1771 O O . GLU D 2 47 ? 60.611 74.933 45.058 1.00 56.87 605 GLU D O 1
ATOM 1777 N N . GLU D 2 48 ? 60.147 72.760 45.472 1.00 56.60 606 GLU D N 1
ATOM 1778 C CA . GLU D 2 48 ? 58.707 72.892 45.198 1.00 58.95 606 GLU D CA 1
ATOM 1779 C C . GLU D 2 48 ? 57.944 73.756 46.190 1.00 60.74 606 GLU D C 1
ATOM 1780 O O . GLU D 2 48 ? 56.893 74.219 45.849 1.00 60.93 606 GLU D O 1
ATOM 1786 N N . LEU D 2 49 ? 58.446 73.962 47.405 1.00 63.86 607 LEU D N 1
ATOM 1787 C CA . LEU D 2 49 ? 57.805 74.879 48.356 1.00 68.04 607 LEU D CA 1
ATOM 1788 C C . LEU D 2 49 ? 58.085 76.337 47.973 1.00 71.04 607 LEU D C 1
ATOM 1789 O O . LEU D 2 49 ? 57.229 77.179 48.139 1.00 70.79 607 LEU D O 1
ATOM 1794 N N . LYS D 2 50 ? 59.290 76.620 47.473 1.00 76.27 608 LYS D N 1
ATOM 1795 C CA . LYS D 2 50 ? 59.645 77.946 46.942 1.00 80.00 608 LYS D CA 1
ATOM 1796 C C . LYS D 2 50 ? 59.017 78.108 45.557 1.00 82.55 608 LYS D C 1
ATOM 1797 O O . LYS D 2 50 ? 57.799 78.311 45.450 1.00 83.34 608 LYS D O 1
#

InterPro domains:
  IPR001965 Zinc finger, PHD-type [SM00249] (24-72)
  IPR001965 Zinc finger, PHD-type [SM00249] (136-195)
  IPR011011 Zinc finger, FYVE/PHD-type [SSF57903] (10-88)
  IPR013083 Zinc finger, RING/FYVE/PHD-type [G3DSA:3.30.40.10] (11-77)
  IPR013083 Zinc finger, RING/FYVE/PHD-type [G3DSA:3.30.40.10] (78-199)
  IPR019786 Zinc finger, PHD-type, conserved site [PS01359] (25-71)
  IPR019787 Zinc finger, PHD-finger [PF13831] (37-72)
  IPR019787 Zinc finger, PHD-finger [PS50016] (22-74)
  IPR019787 Zinc finger, PHD-finger [PS50016] (134-197)
  IPR034732 Extended PHD (ePHD) domain [PS51805] (79-198)
  IPR049773 AF10-like, coiled-coil domain [cd20901] (715-778)
  IPR049775 AF-10, extended PHD finger [cd15708] (78-206)
  IPR049781 AF-10/AF-17, PHD finger [cd15574] (24-71)
  IPR050701 Histone Modification Regulator [PTHR13793] (25-1002)

Foldseek 3Di:
DDDLVVLVVVLVVVLVVCVVVVPDVVVSVVVVVVSVVVSVVVVVVVVVVVVVVVVVVVVVVVVVVD/DDDPLVVLVVVVVVVLVVCVVVPDDPVVSVVVVVVSVVVSVVVVVVVVCVVVVVVVVVVVVVVVVVD/DVVVVVVVVVVVVVVVVVVVVVVVVVVVVVVVVVVVVVVVVVVVVVVVVD/DVVVVVVVVCVVVVVVVVVVVVVVVVVVVVVVVVVVVVVVVVVVVVVVVD

GO terms:
  GO:0005634 nucleus (C, IDA)
  GO:0032991 protein-containing complex (C, IDA)
  GO:000368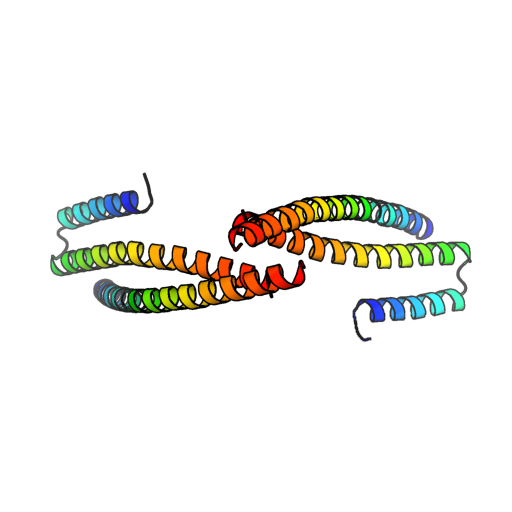2 chromatin binding (F, IDA)
  GO:0031491 nucleosome binding (F, IDA)
  GO:0045944 positive regulation of transcription by RNA polymerase II (P, IDA)
  GO:0005515 protein binding (F, IPI)
  GO:0042393 histone binding (F, IPI)
  GO:0005654 nucleoplasm (C, IDA)

Secondary structure (P-SEA, 3-state):
ccaaaaaaaaaaaaaaaaaaacccaaaaaaaaaaaaaaaaaaaaaaaaaaaaaaaaaaaaaaaaac/cccaaaaaaaaaaaaaaaaaaacccaaaaaaaaaaaaaaaaaaaaaaaaaaaaaaaaaaaaaaaaac/caaaaaaaaaaaaaaaaaaaaaaaaaaaaaaaaaaaaaaaaaaaaaaacc/caaaaaaaaaaaaaaaaaaaaaaaaaaaaaaaaaaaaaaaaaaaaaaaac

Solvent-accessible surface area: 15878 Å² total; per-residue (Å²): 113,72,72,56,59,102,68,78,49,90,53,58,119,30,77,65,128,49,99,96,120,62,32,89,95,86,36,31,39,32,34,90,43,22,25,96,27,66,62,35,24,74,127,7,66,109,72,18,133,87,38,42,41,82,58,100,118,16,84,44,18,5,74,45,13,104,81,107,45,105,110,60,65,87,79,128,94,57,62,95,29,36,73,128,55,116,147,98,59,33,90,86,122,37,26,43,25,45,47,44,11,22,114,41,96,73,47,9,67,62,21,78,85,76,19,98,79,22,65,44,84,57,54,116,25,102,103,19,12,70,56,13,106,73,114,105,104,92,33,56,95,33,42,96,101,39,64,60,77,2,122,120,8,84,65,67,17,105,104,6,94,110,48,11,47,102,20,119,85,81,16,85,121,35,24,62,55,71,17,92,101,106,196,74,114,127,108,91,34,65,82,32,62,134,98,29,55,58,84,9,133,59,9,132,64,88,11,85,100,10,81,99,33,8,40,92,28,115,88,94,14,95,72,35,30,63,49,82,21,120,133,106,132

Organism: Homo sapiens (NCBI:txid9606)

Sequence (233 aa):
ASIEQLLERQWSEGQQFLLEQGTPSDILGMLKSLHQLQVENRRLEEQIKNLTAKKERLQLLNAQLSAAS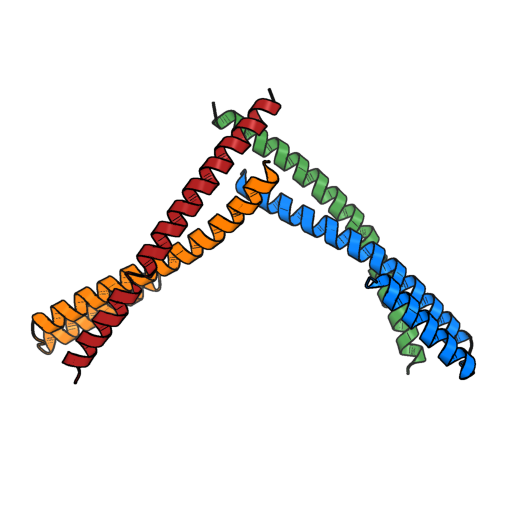IEQLLERQWSEGQQFLLEQGTPSDILGMLKSLHQLQVENRRLEEQIKNLTAKKERLQLLNAQLSGTYEDLVQAQKEITAHNMMQLREQTKQLEHDMAELRDQSQLLLKARCEELKGTYEDLVQAQKEITAHNMMQLREQTKQLEHDMAELRDQSQLLLKARCEELK